Protein AF-0000000079730684 (afdb_homodimer)

Foldseek 3Di:
DDPLVVLQVCCVPPVVDDDDVSSVVVVVVVVVVVVVCDDPVVVLVVLLVVLCPDPLLVVVLVVQLVVVDKDWLVVCVVVDPDDSVVSVVSVVSCVVSVQKDWDDDPPIIIIHGDPVNNVVVCVVVVPDD/DDPLVVLQVCCVPPVVDDDDVSSVVVVVVVVVVVVVCDDPVVVLVVLQVVLCPDPLLVVVLVVQLVVVDKDWLVVCVVVDPDDSVVSVVSVVSCVVSVQKDWDDDPPIIIIHGDPVNNVVVCVVVVPDD

Nearest PDB structures (foldseek):
  3f72-assembly1_B  TM=7.426E-01  e=2.639E-06  Staphylococcus aureus
  7p6f-assembly1_BBB  TM=7.914E-01  e=8.254E-06  Streptomyces griseus
  7p6f-assembly2_CCC-2  TM=7.752E-01  e=6.826E-06  Streptomyces griseus
  1u2w-assembly2_C  TM=8.473E-01  e=2.582E-05  Staphylococcus aureus
  4jba-assembly1_B  TM=6.986E-01  e=2.989E-03  Escherichia coli K-12

Radius of gyration: 23.01 Å; Cα contacts (8 Å, |Δi|>4): 326; chains: 2; bounding box: 28×71×48 Å

Organism: NCBI:txid1457250

pLDDT: mean 93.75, std 7.36, range [53.78, 98.81]

Secondary structure (DSSP, 8-state):
--HHHHHHHHHHHHS---SHHHHHHHHHHHHHHHHHH-SHHHHHHHHHHHHHSSHHHHHHHHHHHHHTS-EEGGGTTTT-SS-HHHHHHHHHHHHHTTSEEEEEETTEEEEEE-HHHHHHHHHHHHT--/--HHHHHHHHHHHHS---SHHHHHHHHHHHHHHHHHH-SHHHHHHHHHHHHHSSHHHHHHHHHHHHHTS-EEGGGTTTT-SS-HHHHHHHHHHHHHTTSEEEEEETTEEEEEE-HHHHHHHHHHHHT--

Structure (mmCIF, N/CA/C/O backbone):
data_AF-0000000079730684-model_v1
#
loop_
_entity.id
_entity.type
_entity.pdbx_description
1 polymer 'ArsR family transcriptional regulator'
#
loop_
_atom_site.group_PDB
_atom_site.id
_atom_site.type_symbol
_atom_site.label_atom_id
_atom_site.label_alt_id
_atom_site.label_comp_id
_a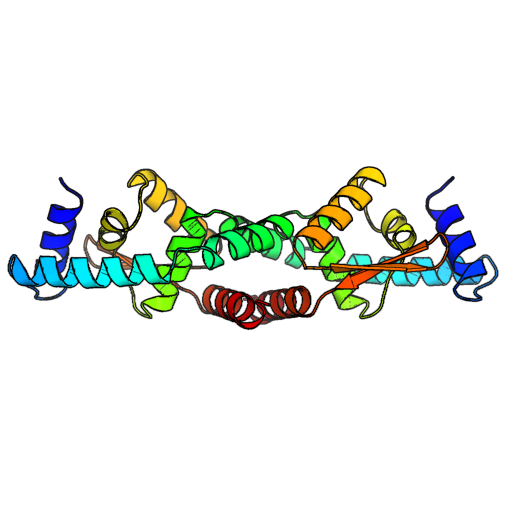tom_site.label_asym_id
_atom_site.label_entity_id
_atom_site.label_seq_id
_atom_site.pdbx_PDB_ins_code
_atom_site.Cartn_x
_atom_site.Cartn_y
_atom_site.Cartn_z
_atom_site.occupancy
_atom_site.B_iso_or_equiv
_atom_site.auth_seq_id
_atom_site.auth_comp_id
_atom_site.auth_asym_id
_atom_site.auth_atom_id
_atom_site.pdbx_PDB_model_num
ATOM 1 N N . MET A 1 1 ? 11.148 32.094 9.883 1 53.91 1 MET A N 1
ATOM 2 C CA . MET A 1 1 ? 9.977 32.125 10.758 1 53.91 1 MET A CA 1
ATOM 3 C C . MET A 1 1 ? 9.742 30.75 11.391 1 53.91 1 MET A C 1
ATOM 5 O O . MET A 1 1 ? 9.953 29.734 10.742 1 53.91 1 MET A O 1
ATOM 9 N N . SER A 1 2 ? 9.656 30.672 12.828 1 71.31 2 SER A N 1
ATOM 10 C CA . SER A 1 2 ? 9.516 29.391 13.508 1 71.31 2 SER A CA 1
ATOM 11 C C . SER A 1 2 ? 8.219 28.688 13.102 1 71.31 2 SER A C 1
ATOM 13 O O . SER A 1 2 ? 7.281 29.328 12.633 1 71.31 2 SER A O 1
ATOM 15 N N . SER A 1 3 ? 8.297 27.375 13.047 1 73.56 3 SER A N 1
ATOM 16 C CA . S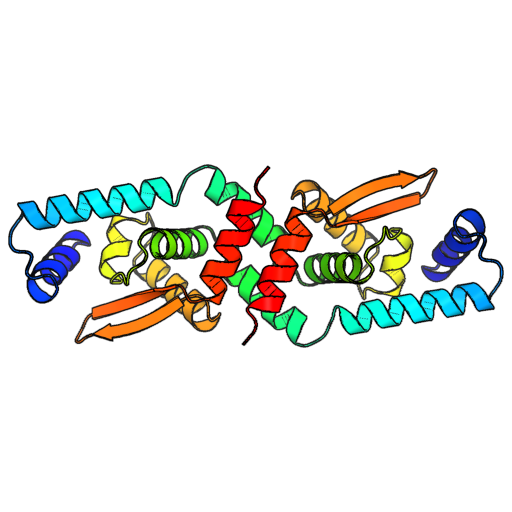ER A 1 3 ? 7.098 26.609 12.734 1 73.56 3 SER A CA 1
ATOM 17 C C . SER A 1 3 ? 5.918 27.062 13.586 1 73.56 3 SER A C 1
ATOM 19 O O . SER A 1 3 ? 4.785 27.109 13.109 1 73.56 3 SER A O 1
ATOM 21 N N . THR A 1 4 ? 6.133 27.562 14.797 1 81.19 4 THR A N 1
ATOM 22 C CA . THR A 1 4 ? 5.07 27.953 15.711 1 81.19 4 THR A CA 1
ATOM 23 C C . THR A 1 4 ? 4.531 29.344 15.344 1 81.19 4 THR A C 1
ATOM 25 O O . THR A 1 4 ? 3.344 29.609 15.516 1 81.19 4 THR A O 1
ATOM 28 N N . GLU A 1 5 ? 5.414 30.188 14.828 1 84.31 5 GLU A N 1
ATOM 29 C CA . GLU A 1 5 ? 4.973 31.516 14.43 1 84.31 5 GLU A CA 1
ATOM 30 C C . GLU A 1 5 ? 4.004 31.438 13.25 1 84.31 5 GLU A C 1
ATOM 32 O O . GLU A 1 5 ? 3.012 32.188 13.211 1 84.31 5 GLU A O 1
ATOM 37 N N . ARG A 1 6 ? 4.379 30.609 12.383 1 88.06 6 ARG A N 1
ATOM 38 C CA . ARG A 1 6 ? 3.494 30.438 11.234 1 88.06 6 ARG A CA 1
ATOM 39 C C . ARG A 1 6 ? 2.146 29.859 11.664 1 88.06 6 ARG A C 1
ATOM 41 O O . ARG A 1 6 ? 1.102 30.281 11.164 1 88.06 6 ARG A O 1
ATOM 48 N N . LEU A 1 7 ? 2.158 28.938 12.586 1 90.81 7 LEU A N 1
ATOM 49 C CA . LEU A 1 7 ? 0.927 28.359 13.117 1 90.81 7 LEU A CA 1
ATOM 50 C C . LEU A 1 7 ? 0.081 29.422 13.805 1 90.81 7 LEU A C 1
ATOM 52 O O . LEU A 1 7 ? -1.141 29.453 13.641 1 90.81 7 LEU A O 1
ATOM 56 N N . GLN A 1 8 ? 0.718 30.25 14.578 1 90 8 GLN A N 1
ATOM 57 C CA . GLN A 1 8 ? 0.021 31.328 15.273 1 90 8 GLN A CA 1
ATOM 58 C C . GLN A 1 8 ? -0.672 32.281 14.281 1 90 8 GLN A C 1
ATOM 60 O O . GLN A 1 8 ? -1.826 32.656 14.484 1 90 8 GLN A O 1
ATOM 65 N N . ARG A 1 9 ? 0.046 32.656 13.266 1 91.19 9 ARG A N 1
ATOM 66 C CA . ARG A 1 9 ? -0.528 33.531 12.242 1 91.19 9 ARG A CA 1
ATOM 67 C C . ARG A 1 9 ? -1.728 32.875 11.57 1 91.19 9 ARG A C 1
ATOM 69 O O . ARG A 1 9 ? -2.746 33.531 11.328 1 91.19 9 ARG A O 1
ATOM 76 N N . TYR A 1 10 ? -1.554 31.594 11.32 1 92.69 10 TYR A N 1
ATOM 77 C CA . TYR A 1 10 ? -2.627 30.828 10.695 1 92.69 10 TYR A CA 1
ATOM 78 C C . TYR A 1 10 ? -3.865 30.797 11.586 1 92.69 10 TYR A C 1
ATOM 80 O O . TYR A 1 10 ? -4.977 31.062 11.117 1 92.69 10 TYR A O 1
ATOM 88 N N . LEU A 1 11 ? -3.656 30.469 12.859 1 91.12 11 LEU A N 1
ATOM 89 C CA . LEU A 1 11 ? -4.777 30.391 13.789 1 91.12 11 LEU A CA 1
ATOM 90 C C . LEU A 1 11 ? -5.477 31.734 13.922 1 91.12 11 LEU A C 1
ATOM 92 O O . LEU A 1 11 ? -6.707 31.797 13.992 1 91.12 11 LEU A O 1
ATOM 96 N N . THR A 1 12 ? -4.715 32.781 13.898 1 89.25 12 THR A N 1
ATOM 97 C CA . THR A 1 12 ? -5.262 34.125 14.023 1 89.25 12 THR A 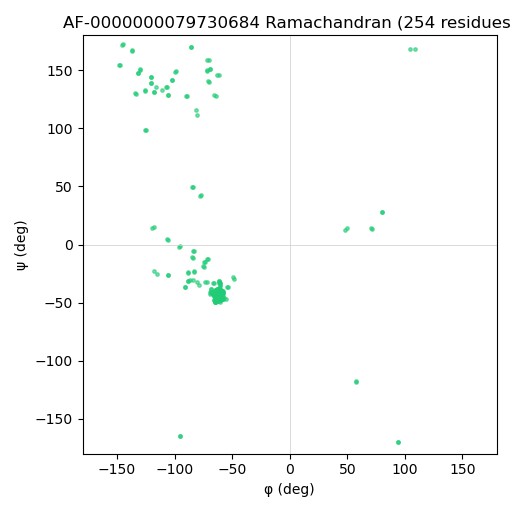CA 1
ATOM 98 C C . THR A 1 12 ? -6.066 34.5 12.789 1 89.25 12 THR A C 1
ATOM 100 O O . THR A 1 12 ? -7.164 35.031 12.898 1 89.25 12 THR A O 1
ATOM 103 N N . GLU A 1 13 ? -5.656 34.188 11.648 1 89.56 13 GLU A N 1
ATOM 104 C CA . GLU A 1 13 ? -6.242 34.656 10.398 1 89.56 13 GLU A CA 1
ATOM 105 C C . GLU A 1 13 ? -7.395 33.75 9.953 1 89.56 13 GLU A C 1
ATOM 107 O O . GLU A 1 13 ? -8.352 34.219 9.336 1 89.56 13 GLU A O 1
ATOM 112 N N . GLU A 1 14 ? -7.277 32.5 10.312 1 84.38 14 GLU A N 1
ATOM 113 C CA . GLU A 1 14 ? -8.211 31.562 9.703 1 84.38 14 GLU A CA 1
ATOM 114 C C . GLU A 1 14 ? -9.133 30.953 10.75 1 84.38 14 GLU A C 1
ATOM 116 O O . GLU A 1 14 ? -10.195 30.422 10.414 1 84.38 14 GLU A O 1
ATOM 121 N N . ARG A 1 15 ? -8.766 30.875 11.984 1 79.88 15 ARG A N 1
ATOM 122 C CA . ARG A 1 15 ? -9.555 30.156 12.977 1 79.88 15 ARG A CA 1
ATOM 123 C C . ARG A 1 15 ? -10.031 31.109 14.078 1 79.88 15 ARG A C 1
ATOM 125 O O . ARG A 1 15 ? -10.523 30.656 15.117 1 79.88 15 ARG A O 1
ATOM 132 N N . ASP A 1 16 ? -9.914 32.281 13.734 1 74.44 16 ASP A N 1
ATOM 133 C CA . ASP A 1 16 ? -10.352 33.312 14.68 1 74.44 16 ASP A CA 1
ATOM 134 C C . ASP A 1 16 ? -9.797 33.031 16.078 1 74.44 16 ASP A C 1
ATOM 136 O O . ASP A 1 16 ? -10.484 33.25 17.078 1 74.44 16 ASP A O 1
ATOM 140 N N . GLY A 1 17 ? -8.898 32.156 16.141 1 65.06 17 GLY A N 1
ATOM 141 C CA . GLY A 1 17 ? -8.242 31.906 17.422 1 65.06 17 GLY A CA 1
ATOM 142 C C . GLY A 1 17 ? -7.164 32.906 17.75 1 65.06 17 GLY A C 1
ATOM 143 O O . GLY A 1 17 ? -6.41 33.344 16.859 1 65.06 17 GLY A O 1
ATOM 144 N N . CYS A 1 18 ? -7.465 33.688 18.766 1 70.19 18 CYS A N 1
ATOM 145 C CA . CYS A 1 18 ? -6.492 34.719 19.125 1 70.19 18 CYS A CA 1
ATOM 146 C C . CYS A 1 18 ? -5.84 34.406 20.469 1 70.19 18 CYS A C 1
ATOM 148 O O . CYS A 1 18 ? -6.469 33.812 21.344 1 70.19 18 CYS A O 1
ATOM 150 N N . GLY A 1 19 ? -4.469 34.531 20.438 1 76.69 19 GLY A N 1
ATOM 151 C CA . GLY A 1 19 ? -3.748 34.562 21.703 1 76.69 19 GLY A CA 1
ATOM 152 C C . GLY A 1 19 ? -2.951 33.281 21.938 1 76.69 19 GLY A C 1
ATOM 153 O O . GLY A 1 19 ? -3.125 32.281 21.234 1 76.69 19 GLY A O 1
ATOM 154 N N . ASP A 1 20 ? -2.115 33.312 22.891 1 83.81 20 ASP A N 1
ATOM 155 C CA . ASP A 1 20 ? -1.168 32.25 23.234 1 83.81 20 ASP A CA 1
ATOM 156 C C . ASP A 1 20 ? -1.894 31 23.703 1 83.81 20 ASP A C 1
ATOM 158 O O . ASP A 1 20 ? -1.439 29.891 23.453 1 83.81 20 ASP A O 1
ATOM 162 N N . ASP A 1 21 ? -3 31.203 24.344 1 87.81 21 ASP A N 1
ATOM 163 C CA . ASP A 1 21 ? -3.742 30.062 24.875 1 87.81 21 ASP A CA 1
ATOM 164 C C . ASP A 1 21 ? -4.336 29.219 23.734 1 87.81 21 ASP A C 1
ATOM 166 O O . ASP A 1 21 ? -4.348 27.984 23.812 1 87.81 21 ASP A O 1
ATOM 170 N N . GLU A 1 22 ? -4.797 29.828 22.734 1 88.44 22 GLU A N 1
ATOM 171 C CA . GLU A 1 22 ? -5.379 29.125 21.594 1 88.44 22 GLU A CA 1
ATOM 172 C C . GLU A 1 22 ? -4.316 28.359 20.812 1 88.44 22 GLU A C 1
ATOM 174 O O . GLU A 1 22 ? -4.562 27.234 20.344 1 88.44 22 GLU A O 1
ATOM 179 N N . VAL A 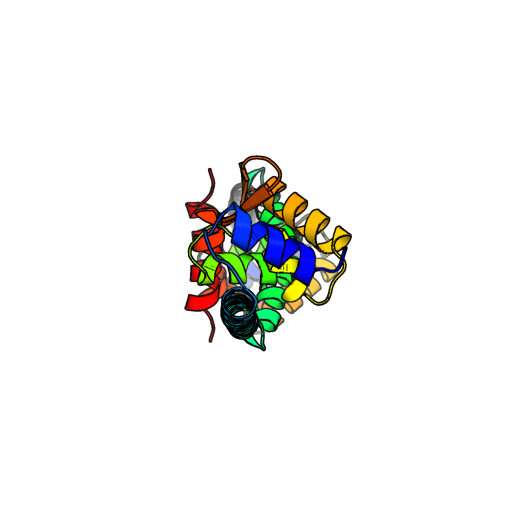1 23 ? -3.201 28.969 20.656 1 89.44 23 VAL A N 1
ATOM 180 C CA . VAL A 1 23 ? -2.088 28.312 19.969 1 89.44 23 VAL A CA 1
ATOM 181 C C . VAL A 1 23 ? -1.67 27.078 20.766 1 89.44 23 VAL A C 1
ATOM 183 O O . VAL A 1 23 ? -1.452 26.016 20.172 1 89.44 23 VAL A O 1
ATOM 186 N N . ALA A 1 24 ? -1.562 27.25 22.047 1 92.31 24 ALA A N 1
ATOM 187 C CA . ALA A 1 24 ? -1.188 26.125 22.906 1 92.31 24 ALA A CA 1
ATOM 188 C C . ALA A 1 24 ? -2.215 25 22.812 1 92.31 24 ALA A C 1
ATOM 190 O O . ALA A 1 24 ? -1.853 23.812 22.781 1 92.31 24 ALA A O 1
ATOM 191 N N . GLN A 1 25 ? -3.428 25.344 22.797 1 93.12 25 GLN A N 1
ATOM 192 C CA . GLN A 1 25 ? -4.492 24.344 22.703 1 93.12 25 GLN A CA 1
ATOM 193 C C . GLN A 1 25 ? -4.422 23.594 21.375 1 93.12 25 GLN A C 1
ATOM 195 O O . GLN A 1 25 ? -4.547 22.375 21.344 1 93.12 25 GLN A O 1
ATOM 200 N N . ARG A 1 26 ? -4.227 24.375 20.328 1 93.12 26 ARG A N 1
ATOM 201 C CA . ARG A 1 26 ? -4.133 23.734 19.031 1 93.12 26 ARG A CA 1
ATOM 202 C C . ARG A 1 26 ? -2.908 22.828 18.953 1 93.12 26 ARG A C 1
ATOM 204 O O . ARG A 1 26 ? -2.973 21.75 18.375 1 93.12 26 ARG A O 1
ATOM 211 N N . LEU A 1 27 ? -1.859 23.328 19.469 1 93 27 LEU A N 1
ATOM 212 C CA . LEU A 1 27 ? -0.652 22.516 19.5 1 93 27 LEU A CA 1
ATOM 213 C C . LEU A 1 27 ? -0.894 21.219 20.266 1 93 27 LEU A C 1
ATOM 215 O O . LEU A 1 27 ? -0.406 20.156 19.875 1 93 27 LEU A O 1
ATOM 219 N N . ASP A 1 28 ? -1.613 21.266 21.344 1 95.31 28 ASP A N 1
ATOM 220 C CA . ASP A 1 28 ? -1.965 20.078 22.109 1 95.31 28 ASP A CA 1
ATOM 221 C C . ASP A 1 28 ? -2.801 19.109 21.281 1 95.31 28 ASP A C 1
ATOM 223 O O . ASP A 1 28 ? -2.572 17.906 21.312 1 95.31 28 ASP A O 1
ATOM 227 N N . GLU A 1 29 ? -3.736 19.609 20.547 1 95.38 29 GLU A N 1
ATOM 228 C CA . GLU A 1 29 ? -4.574 18.797 19.672 1 95.38 29 GLU A CA 1
ATOM 229 C C . GLU A 1 29 ? -3.744 18.109 18.594 1 95.38 29 GLU A C 1
ATOM 231 O O . GLU A 1 29 ? -3.928 16.922 18.312 1 95.38 29 GLU A O 1
ATOM 236 N N . LEU A 1 30 ? -2.848 18.891 18.031 1 94.75 30 LEU A N 1
ATOM 237 C CA . LEU A 1 30 ? -1.983 18.359 16.984 1 94.75 30 LEU A CA 1
ATOM 238 C C . LEU A 1 30 ? -1.069 17.266 17.531 1 94.75 30 LEU A C 1
ATOM 240 O O . LEU A 1 30 ? -0.818 16.266 16.859 1 94.75 30 LEU A O 1
ATOM 244 N N . GLU A 1 31 ? -0.593 17.5 18.703 1 94.69 31 GLU A N 1
ATOM 245 C CA . GLU A 1 31 ? 0.244 16.5 19.344 1 94.69 31 GLU A CA 1
ATOM 246 C C . GLU A 1 31 ? -0.528 15.195 19.578 1 94.69 31 GLU A C 1
ATOM 248 O O . GLU A 1 31 ? 0.033 14.102 19.469 1 94.69 31 GLU A O 1
ATOM 253 N N . GLU A 1 32 ? -1.742 15.273 19.938 1 96.44 32 GLU A N 1
ATOM 254 C CA . GLU A 1 32 ? -2.582 14.094 20.109 1 96.44 32 GLU A CA 1
ATOM 255 C C . GLU A 1 32 ? -2.76 13.352 18.797 1 96.44 32 GLU A C 1
ATOM 257 O O . GLU A 1 32 ? -2.742 12.117 18.766 1 96.44 32 GLU A O 1
ATOM 262 N N . LEU A 1 33 ? -2.959 14.117 17.734 1 96.56 33 LEU A N 1
ATOM 263 C CA . LEU A 1 33 ? -3.055 13.516 16.406 1 96.56 33 LEU A CA 1
ATOM 264 C C . LEU A 1 33 ? -1.769 12.773 16.047 1 96.56 33 LEU A C 1
ATOM 266 O O . LEU A 1 33 ? -1.814 11.648 15.539 1 96.56 33 LEU A O 1
ATOM 270 N N . ASP A 1 34 ? -0.71 13.422 16.312 1 95 34 ASP A N 1
ATOM 271 C CA . ASP A 1 34 ? 0.591 12.82 16.047 1 95 34 ASP A CA 1
ATOM 272 C C . ASP A 1 34 ? 0.753 11.508 16.812 1 95 34 ASP A C 1
ATOM 274 O O . ASP A 1 34 ? 1.193 10.5 16.25 1 95 34 ASP A O 1
ATOM 278 N N . ALA A 1 35 ? 0.419 11.531 18.062 1 95.25 35 ALA A N 1
ATOM 279 C CA . ALA A 1 35 ? 0.517 10.344 18.906 1 95.25 35 ALA A CA 1
ATOM 280 C C . ALA A 1 35 ? -0.374 9.227 18.391 1 95.25 35 ALA A C 1
ATOM 282 O O . ALA A 1 35 ? 0.03 8.055 18.375 1 95.25 35 ALA A O 1
ATOM 283 N N . ALA A 1 36 ? -1.53 9.57 17.922 1 96.25 36 ALA A N 1
ATOM 284 C CA . ALA A 1 36 ? -2.484 8.578 17.438 1 96.25 36 ALA A CA 1
ATOM 285 C C . ALA A 1 36 ? -2.031 8.008 16.094 1 96.25 36 ALA A C 1
ATOM 287 O O . ALA A 1 36 ? -2.279 6.836 15.797 1 96.25 36 ALA A O 1
ATOM 288 N N . ALA A 1 37 ? -1.372 8.773 15.289 1 96.75 37 ALA A N 1
ATOM 289 C CA . ALA A 1 37 ? -0.982 8.398 13.93 1 96.75 37 ALA A CA 1
ATOM 290 C C . ALA A 1 37 ? 0.304 7.578 13.938 1 96.75 37 ALA A C 1
ATOM 292 O O . ALA A 1 37 ? 0.6 6.867 12.977 1 96.75 37 ALA A O 1
ATOM 293 N N . GLY A 1 38 ? 1.064 7.73 14.961 1 95.06 38 GLY A N 1
ATOM 294 C CA . GLY A 1 38 ? 2.355 7.066 15.031 1 95.06 38 GLY A CA 1
ATOM 295 C C . GLY A 1 38 ? 2.312 5.75 15.781 1 95.06 38 GLY A C 1
ATOM 296 O O . GLY A 1 38 ? 1.258 5.121 15.883 1 95.06 38 GLY A O 1
ATOM 297 N N . GLY A 1 39 ? 3.514 5.285 16.141 1 93.25 39 GLY A N 1
ATOM 298 C CA . GLY A 1 39 ? 3.611 4.09 16.953 1 93.25 39 GLY A CA 1
ATOM 299 C C . GLY A 1 39 ? 3.795 2.818 16.141 1 93.25 39 GLY A C 1
ATOM 300 O O . GLY A 1 39 ? 4.102 2.875 14.953 1 93.25 39 GLY A O 1
ATOM 301 N N . PRO A 1 40 ? 3.689 1.65 16.781 1 93.31 40 PRO A N 1
ATOM 302 C CA . PRO A 1 40 ? 3.969 0.35 16.156 1 93.31 40 PRO A CA 1
ATOM 303 C C . PRO A 1 40 ? 3.055 0.048 14.977 1 93.31 40 PRO A C 1
ATOM 305 O O . PRO A 1 40 ? 3.475 -0.608 14.023 1 93.31 40 PRO A O 1
ATOM 308 N N . ALA A 1 41 ? 1.899 0.497 15.039 1 94.81 41 ALA A N 1
ATOM 309 C CA . ALA A 1 41 ? 0.961 0.253 13.945 1 94.81 41 ALA A CA 1
ATOM 310 C C . ALA A 1 41 ? 1.435 0.921 12.656 1 94.81 41 ALA A C 1
ATOM 312 O O . ALA A 1 41 ? 1.301 0.354 11.57 1 94.81 41 ALA A O 1
ATOM 313 N N . LEU A 1 42 ? 1.969 2.104 12.805 1 96.62 42 LEU A N 1
ATOM 314 C CA . LEU A 1 42 ? 2.5 2.812 11.648 1 96.62 42 LEU A CA 1
ATOM 315 C C . LEU A 1 42 ? 3.629 2.02 11 1 96.62 42 LEU A C 1
ATOM 317 O O . LEU A 1 42 ? 3.633 1.821 9.781 1 96.62 42 LEU A O 1
ATOM 321 N N . GLU A 1 43 ? 4.512 1.552 11.781 1 96 43 GLU A N 1
ATOM 322 C CA . GLU A 1 43 ? 5.656 0.808 11.258 1 96 43 GLU A CA 1
ATOM 323 C C . GLU A 1 43 ? 5.211 -0.487 10.586 1 96 43 GLU A C 1
ATOM 325 O O . GLU A 1 43 ? 5.723 -0.846 9.523 1 96 43 GLU A O 1
ATOM 330 N N . ALA A 1 44 ? 4.359 -1.166 11.203 1 96.31 44 ALA A N 1
ATOM 331 C CA . ALA A 1 44 ? 3.838 -2.414 10.648 1 96.31 44 ALA A CA 1
ATOM 332 C C . ALA A 1 44 ? 3.137 -2.172 9.312 1 96.31 44 ALA A C 1
ATOM 334 O O . ALA A 1 44 ? 3.324 -2.93 8.359 1 96.31 44 ALA A O 1
ATOM 335 N N . ASP A 1 45 ? 2.365 -1.135 9.289 1 97.75 45 ASP A N 1
ATOM 336 C CA . ASP A 1 45 ? 1.64 -0.817 8.062 1 97.75 45 ASP A CA 1
ATOM 337 C C . ASP A 1 45 ? 2.602 -0.446 6.941 1 97.75 45 ASP A C 1
ATOM 339 O O . ASP A 1 45 ? 2.426 -0.877 5.797 1 97.75 45 ASP A O 1
ATOM 343 N N . VAL A 1 46 ? 3.592 0.337 7.27 1 98.19 46 VAL A N 1
ATOM 344 C CA . VAL A 1 46 ? 4.562 0.736 6.258 1 98.19 46 VAL A CA 1
ATOM 345 C C . VAL A 1 46 ? 5.289 -0.497 5.723 1 98.19 46 VAL A C 1
ATOM 347 O O . VAL A 1 46 ? 5.566 -0.591 4.523 1 98.19 46 VAL A O 1
ATOM 350 N N . SER A 1 47 ? 5.57 -1.421 6.582 1 97.75 47 SER A N 1
ATOM 351 C CA . SER A 1 47 ? 6.219 -2.66 6.16 1 97.75 47 SER A CA 1
ATOM 352 C C . SER A 1 47 ? 5.344 -3.432 5.176 1 97.75 47 SER A C 1
ATOM 354 O O . SER A 1 47 ? 5.836 -3.932 4.164 1 97.75 47 SER A O 1
ATOM 356 N N . VAL A 1 48 ? 4.109 -3.512 5.434 1 98.38 48 VAL A N 1
ATOM 357 C CA . VAL A 1 48 ? 3.15 -4.195 4.574 1 98.38 48 VAL A CA 1
ATOM 358 C C . VAL A 1 48 ? 3.041 -3.467 3.238 1 98.38 48 VAL A C 1
ATOM 360 O O . VAL A 1 48 ? 3.096 -4.09 2.176 1 98.38 48 VAL A O 1
ATOM 363 N N . LEU A 1 49 ? 2.885 -2.172 3.344 1 98.75 49 LEU A N 1
ATOM 364 C CA . LEU A 1 49 ? 2.803 -1.343 2.146 1 98.75 49 LEU A CA 1
ATOM 365 C C . LEU A 1 49 ? 4.066 -1.479 1.303 1 98.75 49 LEU A C 1
ATOM 367 O O . LEU A 1 49 ? 3.988 -1.587 0.077 1 98.75 49 LEU A O 1
ATOM 371 N N . SER A 1 50 ? 5.188 -1.507 1.939 1 98.75 50 SER A N 1
ATOM 372 C CA . SER A 1 50 ? 6.465 -1.658 1.253 1 98.75 50 SER A CA 1
ATOM 373 C C . SER A 1 50 ? 6.562 -3.012 0.558 1 98.75 50 SER A C 1
ATOM 375 O O . SER A 1 50 ? 7.09 -3.109 -0.552 1 98.75 50 SER A O 1
ATOM 377 N N . ALA A 1 51 ? 6.105 -3.98 1.193 1 98.75 51 ALA A N 1
ATOM 378 C CA . ALA A 1 51 ? 6.125 -5.316 0.603 1 98.75 51 ALA A CA 1
ATOM 379 C C . ALA A 1 51 ? 5.305 -5.359 -0.684 1 98.75 51 ALA A C 1
ATOM 381 O O . ALA A 1 51 ? 5.66 -6.059 -1.633 1 98.75 51 ALA A O 1
ATOM 382 N N . LEU A 1 52 ? 4.281 -4.613 -0.753 1 98.81 52 LEU A N 1
ATOM 383 C CA . LEU A 1 52 ? 3.387 -4.621 -1.905 1 98.81 52 LEU A CA 1
ATOM 384 C C . LEU A 1 52 ? 3.863 -3.641 -2.971 1 98.81 52 LEU A C 1
ATOM 386 O O . LEU A 1 52 ? 3.496 -3.762 -4.141 1 98.81 52 LEU A O 1
ATOM 390 N N . ALA A 1 53 ? 4.629 -2.627 -2.529 1 98.69 53 ALA A N 1
ATOM 391 C CA . ALA A 1 53 ? 5.043 -1.552 -3.426 1 98.69 53 ALA A CA 1
ATOM 392 C C . ALA A 1 53 ? 6.188 -2.004 -4.332 1 98.69 53 ALA A C 1
ATOM 394 O O . ALA A 1 53 ? 7.195 -1.309 -4.465 1 98.69 53 ALA A O 1
ATOM 395 N N . ASN A 1 54 ? 6.18 -3.115 -4.855 1 98.25 54 ASN A N 1
ATOM 396 C CA . ASN A 1 54 ? 7.035 -3.764 -5.844 1 98.25 54 ASN A CA 1
ATOM 397 C C . ASN A 1 54 ? 6.211 -4.473 -6.918 1 98.25 54 ASN A C 1
ATOM 399 O O . ASN A 1 54 ? 5.309 -5.25 -6.602 1 98.25 54 ASN A O 1
ATOM 403 N N . GLU A 1 55 ? 6.539 -4.211 -8.125 1 97.31 55 GLU A N 1
ATOM 404 C CA . GLU A 1 55 ? 5.691 -4.688 -9.219 1 97.31 55 GLU A CA 1
ATOM 405 C C . GLU A 1 55 ? 5.578 -6.211 -9.203 1 97.31 55 GLU A C 1
ATOM 407 O O . GLU A 1 55 ? 4.484 -6.758 -9.359 1 97.31 55 GLU A O 1
ATOM 412 N N . THR A 1 56 ? 6.645 -6.863 -9.039 1 97.31 56 THR A N 1
ATOM 413 C CA . THR A 1 56 ? 6.637 -8.32 -9.039 1 97.31 56 THR A CA 1
ATOM 414 C C . THR A 1 56 ? 5.836 -8.859 -7.855 1 97.31 56 THR A C 1
ATOM 416 O O . THR A 1 56 ? 4.988 -9.734 -8.023 1 97.31 56 THR A O 1
ATOM 419 N N . ARG A 1 57 ? 6.117 -8.367 -6.68 1 98.62 57 ARG A N 1
ATOM 420 C CA . ARG A 1 57 ? 5.402 -8.805 -5.484 1 98.62 57 ARG A CA 1
ATOM 421 C C . ARG A 1 57 ? 3.91 -8.508 -5.594 1 98.62 57 ARG A C 1
ATOM 423 O O . ARG A 1 57 ? 3.076 -9.352 -5.262 1 98.62 57 ARG A O 1
ATOM 430 N N . TYR A 1 58 ? 3.609 -7.363 -6.062 1 98.75 58 TYR A N 1
ATOM 431 C CA . TYR A 1 58 ? 2.199 -7.008 -6.191 1 98.75 58 TYR A CA 1
ATOM 432 C C . TYR A 1 58 ? 1.507 -7.887 -7.223 1 98.75 58 TYR A C 1
ATOM 434 O O . TYR A 1 58 ? 0.378 -8.336 -7.008 1 98.75 58 TYR A O 1
ATOM 442 N N . LYS A 1 59 ? 2.131 -8.109 -8.359 1 98.31 59 LYS A N 1
ATOM 443 C CA . LYS A 1 59 ? 1.553 -8.961 -9.383 1 98.31 59 LYS A CA 1
ATOM 444 C C . LYS A 1 59 ? 1.295 -10.367 -8.852 1 98.31 59 LYS A C 1
ATOM 446 O O . LYS A 1 59 ? 0.242 -10.953 -9.109 1 98.31 59 LYS A O 1
ATOM 451 N N . ILE A 1 60 ? 2.25 -10.891 -8.094 1 98.5 60 ILE A N 1
ATOM 452 C CA . ILE A 1 60 ? 2.1 -12.211 -7.488 1 98.5 60 ILE A CA 1
ATOM 453 C C . ILE A 1 60 ? 0.852 -12.234 -6.609 1 98.5 60 ILE A C 1
ATOM 455 O O . ILE A 1 60 ? 0.041 -13.164 -6.699 1 98.5 60 ILE A O 1
ATOM 459 N N . VAL A 1 61 ? 0.68 -11.234 -5.781 1 98.81 61 VAL A N 1
ATOM 460 C CA . VAL A 1 61 ? -0.456 -11.188 -4.863 1 98.81 61 VAL A CA 1
ATOM 461 C C . VAL A 1 61 ? -1.756 -11.086 -5.66 1 98.81 61 VAL A C 1
ATOM 463 O O . VAL A 1 61 ? -2.752 -11.734 -5.316 1 98.81 61 VAL A O 1
ATOM 466 N N . ARG A 1 62 ? -1.761 -10.312 -6.703 1 98.62 62 ARG A N 1
ATOM 467 C CA . ARG A 1 62 ? -2.947 -10.195 -7.543 1 98.62 62 ARG A CA 1
ATOM 468 C C . ARG A 1 62 ? -3.291 -11.531 -8.195 1 98.62 62 ARG A C 1
ATOM 470 O O . ARG A 1 62 ? -4.457 -11.922 -8.234 1 98.62 62 ARG A O 1
ATOM 477 N N . ILE A 1 63 ? -2.291 -12.172 -8.758 1 98.38 63 ILE A N 1
ATOM 478 C CA . ILE A 1 63 ? -2.498 -13.469 -9.398 1 98.38 63 ILE A CA 1
ATOM 479 C C . ILE A 1 63 ? -3.129 -14.438 -8.406 1 98.38 63 ILE A C 1
ATOM 481 O O . ILE A 1 63 ? -4.125 -15.094 -8.711 1 98.38 63 ILE A O 1
ATOM 485 N N . LEU A 1 64 ? -2.609 -14.5 -7.199 1 98.56 64 LEU A N 1
ATOM 486 C CA . LEU A 1 64 ? -3.129 -15.391 -6.168 1 98.56 64 LEU A CA 1
ATOM 487 C C . LEU A 1 64 ? -4.562 -15.023 -5.805 1 98.56 64 LEU A C 1
ATOM 489 O O . LEU A 1 64 ? -5.414 -15.898 -5.652 1 98.56 64 LEU A O 1
ATOM 493 N N . HIS A 1 65 ? -4.766 -13.75 -5.684 1 98.5 65 HIS A N 1
ATOM 494 C CA . HIS A 1 65 ? -6.098 -13.266 -5.332 1 98.5 65 HIS A CA 1
ATOM 495 C C . HIS A 1 65 ? -7.121 -13.641 -6.398 1 98.5 65 HIS A C 1
ATOM 497 O O . HIS A 1 65 ? -8.203 -14.133 -6.078 1 98.5 65 HIS A O 1
ATOM 503 N N . ILE A 1 66 ? -6.777 -13.406 -7.637 1 97.75 66 ILE A N 1
ATOM 504 C CA . ILE A 1 66 ? -7.68 -13.672 -8.75 1 97.75 66 ILE A CA 1
ATOM 505 C C . ILE A 1 66 ? -7.922 -15.18 -8.867 1 97.75 66 ILE A C 1
ATOM 507 O O . ILE A 1 66 ? -9.047 -15.617 -9.125 1 97.75 66 ILE A O 1
ATOM 511 N N . ALA A 1 67 ? -6.859 -15.961 -8.727 1 97.44 67 ALA A N 1
ATOM 512 C CA . ALA A 1 67 ? -6.988 -17.406 -8.797 1 97.44 67 ALA A CA 1
ATOM 513 C C . ALA A 1 67 ? -7.965 -17.938 -7.746 1 97.44 67 ALA A C 1
ATOM 515 O O . ALA A 1 67 ? -8.727 -18.859 -8.008 1 97.44 67 ALA A O 1
ATOM 516 N N . GLY A 1 68 ? -7.922 -17.359 -6.527 1 97.19 68 GLY A N 1
ATOM 517 C CA . GLY A 1 68 ? -8.812 -17.781 -5.457 1 97.19 68 GLY A CA 1
ATOM 518 C C . GLY A 1 68 ? -8.492 -19.156 -4.902 1 97.19 68 GLY A C 1
ATOM 519 O O . GLY A 1 68 ? -9.352 -19.812 -4.32 1 97.19 68 GLY A O 1
ATOM 520 N N . GLU A 1 69 ? -7.367 -19.641 -5.215 1 95.75 69 GLU A N 1
ATOM 521 C CA . GLU A 1 69 ? -6.871 -20.938 -4.746 1 95.75 69 GLU A CA 1
ATOM 522 C C . GLU A 1 69 ? -5.355 -20.906 -4.551 1 95.75 69 GLU A C 1
ATOM 524 O O . GLU A 1 69 ? -4.703 -19.922 -4.887 1 95.75 69 GLU A O 1
ATOM 529 N N . GLU A 1 70 ? -4.824 -21.984 -3.965 1 97.25 70 GLU A N 1
ATOM 530 C CA . GLU A 1 70 ? -3.379 -22.094 -3.805 1 97.25 70 GLU A CA 1
ATOM 531 C C . GLU A 1 70 ? -2.688 -22.312 -5.148 1 97.25 70 GLU A C 1
ATOM 533 O O . GLU A 1 70 ? -3.191 -23.031 -6.004 1 97.25 70 GLU A O 1
ATOM 538 N N . LEU A 1 71 ? -1.622 -21.688 -5.301 1 97.5 71 LEU A N 1
ATOM 539 C CA . LEU A 1 71 ? -0.772 -21.938 -6.461 1 97.5 71 LEU A CA 1
ATOM 540 C C . LEU A 1 71 ? 0.611 -22.406 -6.031 1 97.5 71 LEU A C 1
ATOM 542 O O . LEU A 1 71 ? 1.161 -21.922 -5.043 1 97.5 71 LEU A O 1
ATOM 546 N N . CYS A 1 72 ? 1.107 -23.375 -6.77 1 97.12 72 CYS A N 1
ATOM 547 C CA . CYS A 1 72 ? 2.48 -23.828 -6.559 1 97.12 72 CYS A CA 1
ATOM 548 C C . CYS A 1 72 ? 3.475 -22.781 -7.066 1 97.12 72 CYS A C 1
ATOM 550 O O . CYS A 1 72 ? 3.227 -22.125 -8.07 1 97.12 72 CYS A O 1
ATOM 552 N N . VAL A 1 73 ? 4.652 -22.766 -6.406 1 96.12 73 VAL A N 1
ATOM 553 C CA . VAL A 1 73 ? 5.711 -21.859 -6.84 1 96.12 73 VAL A CA 1
ATOM 554 C C . VAL A 1 73 ? 6.008 -22.078 -8.32 1 96.12 73 VAL A C 1
ATOM 556 O O . VAL A 1 73 ? 6.285 -21.125 -9.055 1 96.12 73 VAL A O 1
ATOM 559 N N . CYS A 1 74 ? 5.957 -23.281 -8.828 1 94.31 74 CYS A N 1
ATOM 560 C CA . CYS A 1 74 ? 6.336 -23.625 -10.195 1 94.31 74 CYS A CA 1
ATOM 561 C C . CYS A 1 74 ? 5.309 -23.094 -11.188 1 94.31 74 CYS A C 1
ATOM 563 O O . CYS A 1 74 ? 5.551 -23.094 -12.398 1 94.31 74 CYS A O 1
ATOM 565 N N . GLU A 1 75 ? 4.195 -22.672 -10.664 1 95.44 75 GLU A N 1
ATOM 566 C CA . GLU A 1 75 ? 3.18 -22.109 -11.547 1 95.44 75 GLU A CA 1
ATOM 567 C C . GLU A 1 75 ? 3.441 -20.625 -11.812 1 95.44 75 GLU A C 1
ATOM 569 O O . GLU A 1 75 ? 2.846 -20.031 -12.711 1 95.44 75 GLU A O 1
ATOM 574 N N . PHE A 1 76 ? 4.367 -20 -11.078 1 95.38 76 PHE A N 1
ATOM 575 C CA . PHE A 1 76 ? 4.68 -18.594 -11.25 1 95.38 76 PHE A CA 1
ATOM 576 C C . PHE A 1 76 ? 5.758 -18.406 -12.312 1 95.38 76 PHE A C 1
ATOM 578 O O . PHE A 1 76 ? 5.762 -17.391 -13.031 1 95.38 76 PHE A O 1
ATOM 585 N N . SER A 1 77 ? 6.625 -19.312 -12.445 1 90.94 77 SER A N 1
ATOM 586 C CA . SER A 1 77 ? 7.785 -19.172 -13.32 1 90.94 77 SER A CA 1
ATOM 587 C C . SER A 1 77 ? 7.363 -18.891 -14.758 1 90.94 77 SER A C 1
ATOM 589 O O . SER A 1 77 ? 7.906 -18 -15.398 1 90.94 77 SER A O 1
ATOM 591 N N . PRO A 1 78 ? 6.301 -19.625 -15.211 1 87.88 78 PRO A N 1
ATOM 592 C CA . PRO A 1 78 ? 5.883 -19.344 -16.578 1 87.88 78 PRO A CA 1
ATOM 593 C C . PRO A 1 78 ? 5.148 -18 -16.703 1 87.88 78 PRO A C 1
ATOM 595 O O . PRO A 1 78 ? 4.961 -17.5 -17.812 1 87.88 78 PRO A O 1
ATOM 598 N N . LEU A 1 79 ? 4.727 -17.453 -15.602 1 88.12 79 LEU A N 1
ATOM 599 C CA . LEU A 1 79 ? 3.883 -16.25 -15.602 1 88.12 79 LEU A CA 1
ATOM 600 C C . LEU A 1 79 ? 4.73 -14.992 -15.547 1 88.12 79 LEU A C 1
ATOM 602 O O . LEU A 1 79 ? 4.363 -13.969 -16.141 1 88.12 79 LEU A O 1
ATOM 606 N N . LEU A 1 80 ? 5.797 -15.094 -14.812 1 90.31 80 LEU A N 1
ATOM 607 C CA . LEU A 1 80 ? 6.527 -13.875 -14.469 1 90.31 80 LEU A CA 1
ATOM 608 C C . LEU A 1 80 ? 7.84 -13.797 -15.25 1 90.31 80 LEU A C 1
ATOM 610 O O . LEU A 1 80 ? 8.508 -14.812 -15.453 1 90.31 80 LEU A O 1
ATOM 614 N N . ASP A 1 81 ? 8.086 -12.617 -15.766 1 88.88 81 ASP A N 1
ATOM 615 C CA . ASP A 1 81 ? 9.312 -12.383 -16.516 1 88.88 81 ASP A CA 1
ATOM 616 C C . ASP A 1 81 ? 10.477 -12.039 -15.586 1 88.88 81 ASP A C 1
ATOM 618 O O . ASP A 1 81 ? 11.117 -11 -15.75 1 88.88 81 ASP A O 1
ATOM 622 N N . VAL A 1 82 ? 10.688 -12.797 -14.578 1 92.94 82 VAL A N 1
ATOM 623 C CA . VAL A 1 82 ? 11.789 -12.641 -13.625 1 92.94 82 VAL A CA 1
ATOM 624 C C . VAL A 1 82 ? 12.391 -14.008 -13.305 1 92.94 82 VAL A C 1
ATOM 626 O O . VAL A 1 82 ? 11.828 -15.039 -13.68 1 92.94 82 VAL A O 1
ATOM 629 N N . SER A 1 83 ? 13.492 -14.023 -12.695 1 93.88 83 SER A N 1
ATOM 630 C CA . SER A 1 83 ? 14.188 -15.266 -12.359 1 93.88 83 SER A CA 1
ATOM 631 C C . SER A 1 83 ? 13.469 -16 -11.242 1 93.88 83 SER A C 1
ATOM 633 O O . SER A 1 83 ? 12.719 -15.406 -10.461 1 93.88 83 SER A O 1
ATOM 635 N N . ASP A 1 84 ? 13.727 -17.281 -11.148 1 93.62 84 ASP A N 1
ATOM 636 C CA . ASP A 1 84 ? 13.203 -18.094 -10.055 1 93.62 84 ASP A CA 1
ATOM 637 C C . ASP A 1 84 ? 13.68 -17.562 -8.703 1 93.62 84 ASP A C 1
ATOM 639 O O . ASP A 1 84 ? 12.945 -17.625 -7.715 1 93.62 84 ASP A O 1
ATOM 643 N N . SER A 1 85 ? 14.859 -17.156 -8.68 1 95.75 85 SER A N 1
ATOM 644 C CA . SER A 1 85 ? 15.375 -16.578 -7.449 1 95.75 85 SER A CA 1
ATOM 645 C C . SER A 1 85 ? 14.578 -15.336 -7.051 1 95.75 85 SER A C 1
ATOM 647 O O . SER A 1 85 ? 14.305 -15.117 -5.867 1 95.75 85 SER A O 1
ATOM 649 N N . ALA A 1 86 ? 14.242 -14.453 -8.016 1 96.69 86 ALA A N 1
ATOM 650 C CA . ALA A 1 86 ? 13.445 -13.258 -7.762 1 96.69 86 ALA A CA 1
ATOM 651 C C . ALA A 1 86 ? 12.047 -13.633 -7.266 1 96.69 86 ALA A C 1
ATOM 653 O O . ALA A 1 86 ? 11.508 -12.992 -6.363 1 96.69 86 ALA A O 1
ATOM 654 N N . ILE A 1 87 ? 11.5 -14.609 -7.891 1 97.38 87 ILE A N 1
ATOM 655 C CA . ILE A 1 87 ? 10.195 -15.094 -7.461 1 97.38 87 ILE A CA 1
ATOM 656 C C . ILE A 1 87 ? 10.281 -15.602 -6.023 1 97.38 87 ILE A C 1
ATOM 658 O O . ILE A 1 87 ? 9.422 -15.281 -5.195 1 97.38 87 ILE A O 1
ATOM 662 N N . SER A 1 88 ? 11.273 -16.375 -5.738 1 96.94 88 SER A N 1
ATOM 663 C CA . SER A 1 88 ? 11.469 -16.906 -4.395 1 96.94 88 SER A CA 1
ATOM 664 C C . SER A 1 88 ? 11.617 -15.797 -3.369 1 96.94 88 SER A C 1
ATOM 666 O O . SER A 1 88 ? 11 -15.836 -2.303 1 96.94 88 SER A O 1
ATOM 668 N N . HIS A 1 89 ? 12.43 -14.852 -3.693 1 98.25 89 HIS A N 1
ATOM 669 C CA . HIS A 1 89 ? 12.625 -13.719 -2.803 1 98.25 89 HIS A CA 1
ATOM 670 C C . HIS A 1 89 ? 11.32 -12.953 -2.584 1 98.25 89 HIS A C 1
ATOM 672 O O . HIS A 1 89 ? 10.992 -12.586 -1.453 1 98.25 89 HIS A O 1
ATOM 678 N N . ALA A 1 90 ? 10.578 -12.742 -3.654 1 98.56 90 ALA A N 1
ATOM 679 C CA . ALA A 1 90 ? 9.305 -12.047 -3.555 1 98.56 90 ALA A CA 1
ATOM 680 C C . ALA A 1 90 ? 8.336 -12.797 -2.641 1 98.56 90 ALA A C 1
ATOM 682 O O . ALA A 1 90 ? 7.719 -12.195 -1.756 1 98.56 90 ALA A O 1
ATOM 683 N N . LEU A 1 91 ? 8.25 -14.047 -2.869 1 98.5 91 LEU A N 1
ATOM 684 C CA . LEU A 1 91 ? 7.344 -14.867 -2.076 1 98.5 91 LEU A CA 1
ATOM 685 C C . LEU A 1 91 ? 7.758 -14.875 -0.609 1 98.5 91 LEU A C 1
ATOM 687 O O . LEU A 1 91 ? 6.902 -14.867 0.281 1 98.5 91 LEU A O 1
ATOM 691 N N . SER A 1 92 ? 9.055 -14.914 -0.356 1 98.62 92 SER A N 1
ATOM 692 C CA . SER A 1 92 ? 9.555 -14.844 1.015 1 98.62 92 SER A CA 1
ATOM 693 C C . SER A 1 92 ? 9.172 -13.523 1.674 1 98.62 92 SER A C 1
ATOM 695 O O . SER A 1 92 ? 8.672 -13.508 2.801 1 98.62 92 SER A O 1
ATOM 697 N N . GLN A 1 93 ? 9.391 -12.438 1.029 1 98.69 93 GLN A N 1
ATOM 698 C CA . GLN A 1 93 ? 9.062 -11.125 1.565 1 98.69 93 GLN A CA 1
ATOM 699 C C . GLN A 1 93 ? 7.566 -10.992 1.831 1 98.69 93 GLN A C 1
ATOM 701 O O . GLN A 1 93 ? 7.16 -10.422 2.848 1 98.69 93 GLN A O 1
ATOM 706 N N . LEU A 1 94 ? 6.777 -11.469 0.877 1 98.81 94 LEU A N 1
ATOM 707 C CA . LEU A 1 94 ? 5.324 -11.406 1.02 1 98.81 94 LEU A CA 1
ATOM 708 C C . LEU A 1 94 ? 4.859 -12.25 2.199 1 98.81 94 LEU A C 1
ATOM 710 O O . LEU A 1 94 ? 3.936 -11.867 2.92 1 98.81 94 LEU A O 1
ATOM 714 N N . THR A 1 95 ? 5.504 -13.398 2.357 1 98.69 95 THR A N 1
ATOM 715 C CA . THR A 1 95 ? 5.188 -14.266 3.488 1 98.69 95 THR A CA 1
ATOM 716 C C . THR A 1 95 ? 5.551 -13.586 4.805 1 98.69 95 THR A C 1
ATOM 718 O O . THR A 1 95 ? 4.75 -13.562 5.742 1 98.69 95 THR A O 1
ATOM 721 N N . ASP A 1 96 ? 6.742 -13 4.879 1 98.12 96 ASP A N 1
ATOM 722 C CA . ASP A 1 96 ? 7.215 -12.32 6.082 1 98.12 96 ASP A CA 1
ATOM 723 C C . ASP A 1 96 ? 6.309 -11.148 6.445 1 98.12 96 ASP A C 1
ATOM 725 O O . ASP A 1 96 ? 6.125 -10.844 7.625 1 98.12 96 ASP A O 1
ATOM 729 N N . ALA A 1 97 ? 5.727 -10.516 5.473 1 98.06 97 ALA A N 1
ATOM 730 C CA . ALA A 1 97 ? 4.867 -9.359 5.68 1 98.06 97 ALA A CA 1
ATOM 731 C C . ALA A 1 97 ? 3.445 -9.781 6.035 1 98.06 97 ALA A C 1
ATOM 733 O O . ALA A 1 97 ? 2.58 -8.938 6.277 1 98.06 97 ALA A O 1
ATOM 734 N N . GLY A 1 98 ? 3.213 -11.055 5.984 1 98.06 98 GLY A N 1
ATOM 735 C CA . GLY A 1 98 ? 1.903 -11.57 6.352 1 98.06 98 GLY A CA 1
ATOM 736 C C . GLY A 1 98 ? 0.875 -11.43 5.246 1 98.06 98 GLY A C 1
ATOM 737 O O . GLY A 1 98 ? -0.325 -11.352 5.512 1 98.06 98 GLY A O 1
ATOM 738 N N . LEU A 1 99 ? 1.244 -11.43 4.004 1 98.69 99 LEU A N 1
ATOM 739 C CA . LEU A 1 99 ? 0.358 -11.164 2.877 1 98.69 99 LEU A CA 1
ATOM 740 C C . LEU A 1 99 ? 0.037 -12.453 2.121 1 98.69 99 LEU A C 1
ATOM 742 O O . LEU A 1 99 ? -0.971 -12.523 1.415 1 98.69 99 LEU A O 1
ATOM 746 N N . VAL A 1 100 ? 0.935 -13.422 2.197 1 98.75 100 VAL A N 1
ATOM 747 C CA . VAL A 1 100 ? 0.669 -14.742 1.635 1 98.75 100 VAL A CA 1
ATOM 748 C C . VAL A 1 100 ? 1.029 -15.82 2.654 1 98.75 100 VAL A C 1
ATOM 750 O O . VAL A 1 100 ? 1.877 -15.602 3.523 1 98.75 100 VAL A O 1
ATOM 753 N N . THR A 1 101 ? 0.333 -16.875 2.627 1 98.62 101 THR A N 1
ATOM 754 C CA . THR A 1 101 ? 0.692 -18.062 3.395 1 98.62 101 THR A CA 1
ATOM 755 C C . THR A 1 101 ? 1.403 -19.078 2.514 1 98.62 101 THR A C 1
ATOM 757 O O . THR A 1 101 ? 1.167 -19.141 1.305 1 98.62 101 THR A O 1
ATOM 760 N N . ARG A 1 102 ? 2.234 -19.781 3.115 1 98 102 ARG A N 1
ATOM 761 C CA . ARG A 1 102 ? 2.982 -20.844 2.447 1 98 102 ARG A CA 1
ATOM 762 C C . ARG A 1 102 ? 2.674 -22.203 3.064 1 98 102 ARG A C 1
ATOM 764 O O . ARG A 1 102 ? 2.578 -22.328 4.285 1 98 102 ARG A O 1
ATOM 771 N N . ARG A 1 103 ? 2.385 -23.125 2.283 1 97 103 ARG A N 1
ATOM 772 C CA . ARG A 1 103 ? 2.188 -24.5 2.711 1 97 103 ARG A CA 1
ATOM 773 C C . ARG A 1 103 ? 3.082 -25.453 1.924 1 97 103 ARG A C 1
ATOM 775 O O . ARG A 1 103 ? 3.16 -25.359 0.696 1 97 103 ARG A O 1
ATOM 782 N N . LYS A 1 104 ? 3.744 -26.328 2.67 1 96 104 LYS A N 1
ATOM 783 C CA . LYS A 1 104 ? 4.543 -27.359 2.027 1 96 104 LYS A CA 1
ATOM 784 C C . LYS A 1 104 ? 3.713 -28.625 1.778 1 96 104 LYS A C 1
ATOM 786 O O . LYS A 1 104 ? 3.012 -29.094 2.674 1 96 104 LYS A O 1
ATOM 791 N N . ASP A 1 105 ? 3.723 -29.062 0.625 1 94 105 ASP A N 1
ATOM 792 C CA . ASP A 1 105 ? 3.096 -30.312 0.222 1 94 105 ASP A CA 1
ATOM 793 C C . ASP A 1 105 ? 4.098 -31.234 -0.469 1 94 105 ASP A C 1
ATOM 795 O O . ASP A 1 105 ? 4.277 -31.156 -1.687 1 94 105 ASP A O 1
ATOM 799 N N . GLY A 1 106 ? 4.602 -32.188 0.382 1 94.31 106 GLY A N 1
ATOM 800 C CA . GLY A 1 106 ? 5.715 -32.969 -0.155 1 94.31 106 GLY A CA 1
ATOM 801 C C . GLY A 1 106 ? 6.883 -32.094 -0.585 1 94.31 106 GLY A C 1
ATOM 802 O O . GLY A 1 106 ? 7.445 -31.344 0.226 1 94.31 106 GLY A O 1
ATOM 803 N N . LYS A 1 107 ? 7.254 -32.094 -1.897 1 94.31 107 LYS A N 1
ATOM 804 C CA . LYS A 1 107 ? 8.367 -31.312 -2.428 1 94.31 107 LYS A CA 1
ATOM 805 C C . LYS A 1 107 ? 7.875 -29.984 -3.01 1 94.31 107 LYS A C 1
ATOM 807 O O . LYS A 1 107 ? 8.656 -29.219 -3.578 1 94.31 107 LYS A O 1
ATOM 812 N N . TRP A 1 108 ? 6.652 -29.812 -2.969 1 96.06 108 TRP A N 1
ATOM 813 C CA . TRP A 1 108 ? 6.062 -28.625 -3.574 1 96.06 108 TRP A CA 1
ATOM 814 C C . TRP A 1 108 ? 5.703 -27.594 -2.512 1 96.06 108 TRP A C 1
ATOM 816 O O . TRP A 1 108 ? 5.266 -27.953 -1.414 1 96.06 108 TRP A O 1
ATOM 826 N N . ARG A 1 109 ? 5.922 -26.312 -2.838 1 96.81 109 ARG A N 1
ATOM 827 C CA . ARG A 1 109 ? 5.488 -25.188 -2.018 1 96.81 109 ARG A CA 1
ATOM 828 C C . ARG A 1 109 ? 4.289 -24.484 -2.643 1 96.81 109 ARG A C 1
ATOM 830 O O . ARG A 1 109 ? 4.324 -24.094 -3.812 1 96.81 109 ARG A O 1
ATOM 837 N N . LYS A 1 110 ? 3.256 -24.297 -1.879 1 98 110 LYS A N 1
ATOM 838 C CA . LYS A 1 110 ? 2.014 -23.688 -2.344 1 98 110 LYS A CA 1
ATOM 839 C C . LYS A 1 110 ? 1.689 -22.422 -1.549 1 98 110 LYS A C 1
ATOM 841 O O . LYS A 1 110 ? 1.949 -22.344 -0.346 1 98 110 LYS A O 1
ATOM 846 N N . TYR A 1 111 ? 1.13 -21.5 -2.293 1 98.56 111 TYR A N 1
ATOM 847 C CA . TYR A 1 111 ? 0.895 -20.188 -1.694 1 98.56 111 TYR A CA 1
ATOM 848 C C . TYR A 1 111 ? -0.544 -19.734 -1.916 1 98.56 111 TYR A C 1
ATOM 850 O O . TYR A 1 111 ? -1.166 -20.094 -2.92 1 98.56 111 TYR A O 1
ATOM 858 N N . GLN A 1 112 ? -1.015 -18.953 -0.986 1 98.62 112 GLN A N 1
ATOM 859 C CA . GLN A 1 112 ? -2.314 -18.297 -1.093 1 98.62 112 GLN A CA 1
ATOM 860 C C . GLN A 1 112 ? -2.309 -16.953 -0.39 1 98.62 112 GLN A C 1
ATOM 862 O O . GLN A 1 112 ? -1.545 -16.734 0.555 1 98.62 112 GLN A O 1
ATOM 867 N N . THR A 1 113 ? -3.154 -16.078 -0.816 1 98.69 113 THR A N 1
ATOM 868 C CA . THR A 1 113 ? -3.258 -14.773 -0.171 1 98.69 113 THR A CA 1
ATOM 869 C C . THR A 1 113 ? -3.85 -14.906 1.229 1 98.69 113 THR A C 1
ATOM 871 O O . THR A 1 113 ? -4.578 -15.859 1.512 1 98.69 113 THR A O 1
ATOM 874 N N . THR A 1 114 ? -3.457 -13.992 2.09 1 98.38 114 THR A N 1
ATOM 875 C CA . THR A 1 114 ? -4.098 -13.867 3.395 1 98.38 114 THR A CA 1
ATOM 876 C C . THR A 1 114 ? -5.336 -12.977 3.307 1 98.38 114 THR A C 1
ATOM 878 O O . THR A 1 114 ? -5.547 -12.297 2.301 1 98.38 114 THR A O 1
ATOM 881 N N . VAL A 1 115 ? -6.105 -12.992 4.438 1 97.19 115 VAL A N 1
ATOM 882 C CA . VAL A 1 115 ? -7.266 -12.109 4.539 1 97.19 115 VAL A CA 1
ATOM 883 C C . VAL A 1 115 ? -6.824 -10.656 4.426 1 97.19 115 VAL A C 1
ATOM 885 O O . VAL A 1 115 ? -7.508 -9.836 3.807 1 97.19 115 VAL A O 1
ATOM 888 N N . ARG A 1 116 ? -5.695 -10.32 4.938 1 97.94 116 ARG A N 1
ATOM 889 C CA . ARG A 1 116 ? -5.152 -8.969 4.895 1 97.94 116 ARG A CA 1
ATOM 890 C C . ARG A 1 116 ? -4.84 -8.547 3.465 1 97.94 116 ARG A C 1
ATOM 892 O O . ARG A 1 116 ? -5.215 -7.453 3.039 1 97.94 116 ARG A O 1
ATOM 899 N N . ALA A 1 117 ? -4.148 -9.391 2.777 1 98.62 117 ALA A N 1
ATOM 900 C CA . ALA A 1 117 ? -3.83 -9.102 1.383 1 98.62 117 ALA A CA 1
ATOM 901 C C . ALA A 1 117 ? -5.098 -8.891 0.561 1 98.62 117 ALA A C 1
ATOM 903 O O . ALA A 1 117 ? -5.195 -7.938 -0.215 1 98.62 117 ALA A O 1
ATOM 904 N N . ASP A 1 118 ? -6.047 -9.781 0.8 1 98.25 118 ASP A N 1
ATOM 905 C CA . ASP A 1 118 ? -7.293 -9.688 0.047 1 98.25 118 ASP A CA 1
ATOM 906 C C . ASP A 1 118 ? -8.023 -8.383 0.346 1 98.25 118 ASP A C 1
ATOM 908 O O . ASP A 1 118 ? -8.562 -7.746 -0.562 1 98.25 118 ASP A O 1
ATOM 912 N N . ALA A 1 119 ? -8.062 -8.008 1.586 1 97.88 119 ALA A N 1
ATOM 913 C CA . ALA A 1 119 ? -8.719 -6.766 1.978 1 97.88 119 ALA A CA 1
ATOM 914 C C . ALA A 1 119 ? -8.07 -5.562 1.302 1 97.88 119 ALA A C 1
ATOM 916 O O . ALA A 1 119 ? -8.758 -4.652 0.841 1 97.88 119 ALA A O 1
ATOM 917 N N . LEU A 1 120 ? -6.801 -5.543 1.249 1 98.31 120 LEU A N 1
ATOM 918 C CA . LEU A 1 120 ? -6.078 -4.438 0.635 1 98.31 120 LEU A CA 1
ATOM 919 C C . LEU A 1 120 ? -6.336 -4.383 -0.866 1 98.31 120 LEU A C 1
ATOM 921 O O . LEU A 1 120 ? -6.527 -3.303 -1.428 1 98.31 120 LEU A O 1
ATOM 925 N N . LEU A 1 121 ? -6.328 -5.547 -1.522 1 98.38 121 LEU A N 1
ATOM 926 C CA . LEU A 1 121 ? -6.602 -5.598 -2.953 1 98.38 121 LEU A CA 1
ATOM 927 C C . LEU A 1 121 ? -8.016 -5.117 -3.252 1 98.38 121 LEU A C 1
ATOM 929 O O . LEU A 1 121 ? -8.242 -4.406 -4.234 1 98.38 121 LEU A O 1
ATOM 933 N N . VAL A 1 122 ? -8.938 -5.527 -2.42 1 97.44 122 VAL A N 1
ATOM 934 C CA . VAL A 1 122 ? -10.32 -5.102 -2.607 1 97.44 122 VAL A CA 1
ATOM 935 C C . VAL A 1 122 ? -10.422 -3.586 -2.471 1 97.44 122 VAL A C 1
ATOM 937 O O . VAL A 1 122 ? -11.109 -2.928 -3.256 1 97.44 122 VAL A O 1
ATOM 940 N N . ALA A 1 123 ? -9.773 -3.025 -1.496 1 97.62 123 ALA A N 1
ATOM 941 C CA . ALA A 1 123 ? -9.773 -1.578 -1.302 1 97.62 123 ALA A CA 1
ATOM 942 C C . ALA A 1 123 ? -9.148 -0.863 -2.494 1 97.62 123 ALA A C 1
ATOM 944 O O . ALA A 1 123 ? -9.656 0.158 -2.955 1 97.62 123 ALA A O 1
ATOM 945 N N . LEU A 1 124 ? -8.07 -1.377 -2.975 1 98 124 LEU A N 1
ATOM 946 C CA . LEU A 1 124 ? -7.395 -0.779 -4.121 1 98 124 LEU A CA 1
ATOM 947 C C . LEU A 1 124 ? -8.289 -0.814 -5.355 1 98 124 LEU A C 1
ATOM 949 O O . LEU A 1 124 ? -8.414 0.186 -6.066 1 98 124 LEU A O 1
ATOM 953 N N . ASN A 1 125 ? -8.867 -1.969 -5.59 1 96.06 125 ASN A N 1
ATOM 954 C CA . ASN A 1 125 ? -9.734 -2.137 -6.75 1 96.06 125 ASN A CA 1
ATOM 955 C C . ASN A 1 125 ? -10.977 -1.258 -6.648 1 96.06 125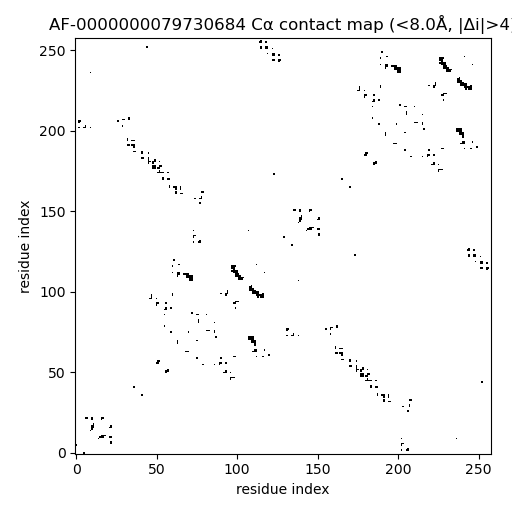 ASN A C 1
ATOM 957 O O . ASN A 1 125 ? -11.398 -0.651 -7.637 1 96.06 125 ASN A O 1
ATOM 961 N N . GLY A 1 126 ? -11.531 -1.221 -5.496 1 95.25 126 GLY A N 1
ATOM 962 C CA . GLY A 1 126 ? -12.797 -0.541 -5.289 1 95.25 126 GLY A CA 1
ATOM 963 C C . GLY A 1 126 ? -12.672 0.971 -5.289 1 95.25 126 GLY A C 1
ATOM 964 O O . GLY A 1 126 ? -13.672 1.683 -5.441 1 95.25 126 GLY A O 1
ATOM 965 N N . SER A 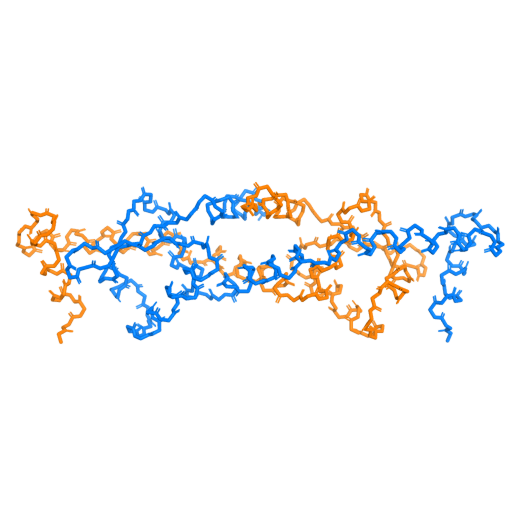1 127 ? -11.523 1.471 -5.094 1 92.56 127 SER A N 1
ATOM 966 C CA . SER A 1 127 ? -11.352 2.912 -4.953 1 92.56 127 SER A CA 1
ATOM 967 C C . SER A 1 127 ? -10.711 3.516 -6.199 1 92.56 127 SER A C 1
ATOM 969 O O . SER A 1 127 ? -10.352 4.695 -6.211 1 92.56 127 SER A O 1
ATOM 971 N N . ARG A 1 128 ? -10.516 2.676 -7.191 1 88.06 128 ARG A N 1
ATOM 972 C CA . ARG A 1 128 ? -9.945 3.182 -8.438 1 88.06 128 ARG A CA 1
ATOM 973 C C . ARG A 1 128 ? -10.898 4.16 -9.117 1 88.06 128 ARG A C 1
ATOM 975 O O . ARG A 1 128 ? -12.117 3.953 -9.109 1 88.06 128 ARG A O 1
ATOM 982 N N . ARG A 1 129 ? -10.438 5.32 -9.477 1 74.62 129 ARG A N 1
ATOM 983 C CA . ARG A 1 129 ? -11.25 6.289 -10.203 1 74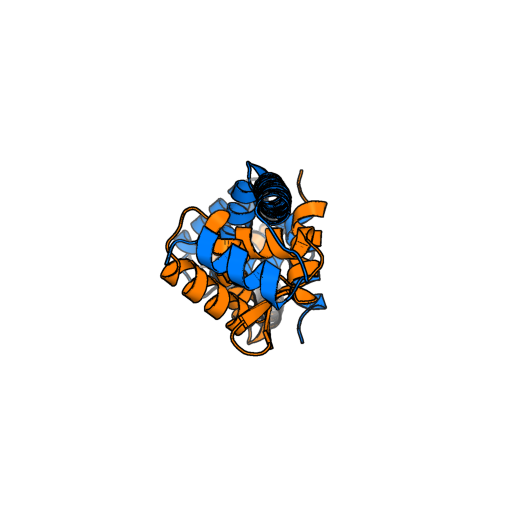.62 129 ARG A CA 1
ATOM 984 C C . ARG A 1 129 ? -11.195 6.02 -11.711 1 74.62 129 ARG A C 1
ATOM 986 O O . ARG A 1 129 ? -10.18 5.547 -12.227 1 74.62 129 ARG A O 1
ATOM 993 N N . MET B 1 1 ? 16.469 -27.703 -15.281 1 53.78 1 MET B N 1
ATOM 994 C CA . MET B 1 1 ? 15.117 -28.141 -15.625 1 53.78 1 MET B CA 1
ATOM 995 C C . MET B 1 1 ? 14.25 -26.953 -16.031 1 53.78 1 MET B C 1
ATOM 997 O O . MET B 1 1 ? 14.352 -25.875 -15.438 1 53.78 1 MET B O 1
ATOM 1001 N N . SER B 1 2 ? 13.562 -26.969 -17.328 1 71.44 2 SER B N 1
ATOM 1002 C CA . SER B 1 2 ? 12.781 -25.844 -17.812 1 71.44 2 SER B CA 1
ATOM 1003 C C . SER B 1 2 ? 11.586 -25.562 -16.906 1 71.44 2 SER B C 1
ATOM 1005 O O . SER B 1 2 ? 11.156 -26.438 -16.156 1 71.44 2 SER B O 1
ATOM 1007 N N . SER B 1 3 ? 11.266 -24.312 -16.797 1 73.88 3 SER B N 1
ATOM 1008 C CA . SER B 1 3 ? 10.086 -23.953 -16 1 73.88 3 SER B CA 1
ATOM 1009 C C . SER B 1 3 ? 8.883 -24.797 -16.391 1 73.88 3 SER B C 1
ATOM 1011 O O . SER B 1 3 ? 8.094 -25.188 -15.523 1 73.88 3 SER B O 1
ATOM 1013 N N . THR B 1 4 ? 8.773 -25.281 -17.609 1 81.38 4 THR B N 1
ATOM 1014 C CA . THR B 1 4 ? 7.641 -26.062 -18.094 1 81.38 4 THR B CA 1
ATOM 1015 C C . THR B 1 4 ? 7.746 -27.5 -17.625 1 81.38 4 THR B C 1
ATOM 1017 O O . THR B 1 4 ? 6.734 -28.156 -17.359 1 81.38 4 THR B O 1
ATOM 1020 N N . GLU B 1 5 ? 8.984 -28 -17.547 1 84.69 5 GLU B N 1
ATOM 1021 C CA . GLU B 1 5 ? 9.172 -29.375 -17.094 1 84.69 5 GLU B CA 1
ATOM 1022 C C . GLU B 1 5 ? 8.75 -29.547 -15.633 1 84.69 5 GLU B C 1
ATOM 1024 O O . GLU B 1 5 ? 8.141 -30.547 -15.266 1 84.69 5 GLU B O 1
ATOM 1029 N N . ARG B 1 6 ? 9.125 -28.578 -14.93 1 88.38 6 ARG B N 1
ATOM 1030 C CA . ARG B 1 6 ? 8.727 -28.609 -13.523 1 88.38 6 ARG B CA 1
ATOM 1031 C C . ARG B 1 6 ? 7.211 -28.547 -13.383 1 88.38 6 ARG B C 1
ATOM 1033 O O . ARG B 1 6 ? 6.625 -29.234 -12.555 1 88.38 6 ARG B O 1
ATOM 1040 N N . LEU B 1 7 ? 6.578 -27.719 -14.172 1 91.19 7 LEU B N 1
ATOM 1041 C CA . LEU B 1 7 ? 5.121 -27.594 -14.164 1 91.19 7 LEU B CA 1
ATOM 1042 C C . LEU B 1 7 ? 4.469 -28.922 -14.555 1 91.19 7 LEU B C 1
ATOM 1044 O O . LEU B 1 7 ? 3.479 -29.328 -13.945 1 91.19 7 LEU B O 1
ATOM 1048 N N . GLN B 1 8 ? 5 -29.547 -15.562 1 90.5 8 GLN B N 1
ATOM 1049 C CA . GLN B 1 8 ? 4.477 -30.828 -16.016 1 90.5 8 GLN B CA 1
ATOM 1050 C C . GLN B 1 8 ? 4.543 -31.875 -14.898 1 90.5 8 GLN B C 1
ATOM 1052 O O . GLN B 1 8 ? 3.584 -32.625 -14.672 1 90.5 8 GLN B O 1
ATOM 1057 N N . ARG B 1 9 ? 5.676 -31.953 -14.258 1 91.56 9 ARG B N 1
ATOM 1058 C CA . ARG B 1 9 ? 5.84 -32.875 -13.156 1 91.56 9 ARG B CA 1
ATOM 1059 C C . ARG B 1 9 ? 4.836 -32.594 -12.047 1 91.56 9 ARG B C 1
ATOM 1061 O O . ARG B 1 9 ? 4.25 -33.531 -11.477 1 91.56 9 ARG B O 1
ATOM 1068 N N . TYR B 1 10 ? 4.68 -31.328 -11.781 1 93 10 TYR B N 1
ATOM 1069 C CA . TYR B 1 10 ? 3.734 -30.906 -10.758 1 93 10 TYR B CA 1
ATOM 1070 C C . TYR B 1 10 ? 2.316 -31.344 -11.109 1 93 10 TYR B C 1
ATOM 1072 O O . TYR B 1 10 ? 1.609 -31.922 -10.281 1 93 10 TYR B O 1
ATOM 1080 N N . LEU B 1 11 ? 1.915 -31.047 -12.352 1 91.5 11 LEU B N 1
ATOM 1081 C CA . LEU B 1 11 ? 0.565 -31.391 -12.789 1 91.5 11 LEU B CA 1
ATOM 1082 C C . LEU B 1 11 ? 0.337 -32.906 -12.727 1 91.5 11 LEU B C 1
ATOM 1084 O O . LEU B 1 11 ? -0.739 -33.344 -12.328 1 91.5 11 LEU B O 1
ATOM 1088 N N . THR B 1 12 ? 1.328 -33.625 -13.062 1 89.88 12 THR B N 1
ATOM 1089 C CA . THR B 1 12 ? 1.236 -35.062 -13.062 1 89.88 12 THR B CA 1
ATOM 1090 C C . THR B 1 12 ? 1.123 -35.594 -11.633 1 89.88 12 THR B C 1
ATOM 1092 O O . THR B 1 12 ? 0.301 -36.469 -11.359 1 89.88 12 THR B O 1
ATOM 1095 N N . GLU B 1 13 ? 1.82 -35.125 -10.719 1 90.12 13 GLU B N 1
ATOM 1096 C CA . GLU B 1 13 ? 1.938 -35.656 -9.367 1 90.12 13 GLU B CA 1
ATOM 1097 C C . GLU B 1 13 ? 0.816 -35.156 -8.469 1 90.12 13 GLU B C 1
ATOM 1099 O O . GLU B 1 13 ? 0.366 -35.875 -7.566 1 90.12 13 GLU B O 1
ATOM 1104 N N . GLU B 1 14 ? 0.372 -33.969 -8.773 1 85.19 14 GLU B N 1
ATOM 1105 C CA . GLU B 1 14 ? -0.507 -33.344 -7.789 1 85.19 14 GLU B CA 1
ATOM 1106 C C . GLU B 1 14 ? -1.899 -33.094 -8.367 1 85.19 14 GLU B C 1
ATOM 1108 O O . GLU B 1 14 ? -2.863 -32.906 -7.621 1 85.19 14 GLU B O 1
ATOM 1113 N N . ARG B 1 15 ? -2.059 -33 -9.641 1 80.75 15 ARG B N 1
ATOM 1114 C CA . ARG B 1 15 ? -3.348 -32.625 -10.219 1 80.75 15 ARG B CA 1
ATOM 1115 C C . ARG B 1 15 ? -3.887 -33.719 -11.125 1 80.75 15 ARG B C 1
ATOM 1117 O O . ARG B 1 15 ? -4.84 -33.5 -11.883 1 80.75 15 ARG B O 1
ATOM 1124 N N . ASP B 1 16 ? -3.266 -34.781 -10.953 1 75.69 16 ASP B N 1
ATOM 1125 C CA . ASP B 1 16 ? -3.688 -35.969 -11.734 1 75.69 16 ASP B CA 1
ATOM 1126 C C . ASP B 1 16 ? -3.799 -35.594 -13.211 1 75.69 16 ASP B C 1
ATOM 1128 O O . ASP B 1 16 ? -4.707 -36.062 -13.898 1 75.69 16 ASP B O 1
ATOM 1132 N N . GLY B 1 17 ? -3.277 -34.5 -13.547 1 66.38 17 GLY B N 1
ATOM 1133 C CA . GLY B 1 17 ? -3.248 -34.125 -14.953 1 66.38 17 GLY B CA 1
ATOM 1134 C C . GLY B 1 17 ? -2.111 -34.781 -15.719 1 66.38 17 GLY B C 1
ATOM 1135 O O . GLY B 1 17 ? -1.011 -34.938 -15.188 1 66.38 17 GLY B O 1
ATOM 1136 N N . CYS B 1 18 ? -2.508 -35.594 -16.656 1 71.81 18 CYS B N 1
ATOM 1137 C CA . CYS B 1 18 ? -1.471 -36.281 -17.422 1 71.81 18 CYS B CA 1
ATOM 1138 C C . CYS B 1 18 ? -1.494 -35.875 -18.891 1 71.81 18 CYS B C 1
ATOM 1140 O O . CYS B 1 18 ? -2.559 -35.562 -19.438 1 71.81 18 CYS B O 1
ATOM 1142 N N . GLY B 1 19 ? -0.26 -35.625 -19.375 1 77.56 19 GLY B N 1
ATOM 1143 C CA . GLY B 1 19 ? -0.098 -35.469 -20.797 1 77.56 19 GLY B CA 1
ATOM 1144 C C . GLY B 1 19 ? 0.09 -34.031 -21.234 1 77.56 19 GLY B C 1
ATOM 1145 O O . GLY B 1 19 ? -0.12 -33.094 -20.453 1 77.56 19 GLY B O 1
ATOM 1146 N N . ASP B 1 20 ? 0.464 -33.844 -22.453 1 84.69 20 ASP B N 1
ATOM 1147 C CA . ASP B 1 20 ? 0.814 -32.562 -23.047 1 84.69 20 ASP B CA 1
ATOM 1148 C C . ASP B 1 20 ? -0.402 -31.656 -23.141 1 84.69 20 ASP B C 1
ATOM 1150 O O . ASP B 1 20 ? -0.277 -30.438 -22.984 1 84.69 20 ASP B O 1
ATOM 1154 N N . ASP B 1 21 ? -1.527 -32.25 -23.344 1 88.38 21 ASP B N 1
ATOM 1155 C CA . ASP B 1 21 ? -2.74 -31.438 -23.469 1 88.38 21 ASP B CA 1
ATOM 1156 C C . ASP B 1 21 ? -3.107 -30.781 -22.141 1 88.38 21 ASP B C 1
ATOM 1158 O O . ASP B 1 21 ? -3.541 -29.625 -22.125 1 88.38 21 ASP B O 1
ATOM 1162 N N . GLU B 1 22 ? -2.945 -31.438 -21.078 1 89.06 22 GLU B N 1
ATOM 1163 C CA . GLU B 1 22 ? -3.258 -30.906 -19.75 1 89.06 22 GLU B CA 1
ATOM 1164 C C . GLU B 1 22 ? -2.293 -29.781 -19.375 1 89.06 22 GLU B C 1
ATOM 1166 O O . GLU B 1 22 ? -2.697 -28.781 -18.781 1 89.06 22 GLU B O 1
ATOM 1171 N N . VAL B 1 23 ? -1.053 -29.984 -19.688 1 89.81 23 VAL B N 1
ATOM 1172 C CA . VAL B 1 23 ? -0.047 -28.969 -19.422 1 89.81 23 VAL B CA 1
ATOM 1173 C C . VAL B 1 23 ? -0.377 -27.703 -20.219 1 89.81 23 VAL B C 1
ATOM 1175 O O . VAL B 1 23 ? -0.319 -26.594 -19.688 1 89.81 23 VAL B O 1
ATOM 1178 N N . ALA B 1 24 ? -0.707 -27.906 -21.469 1 92.56 24 ALA B N 1
ATOM 1179 C CA . ALA B 1 24 ? -1.065 -26.766 -22.328 1 92.56 24 ALA B CA 1
ATOM 1180 C C . ALA B 1 24 ? -2.289 -26.047 -21.781 1 92.56 24 ALA B C 1
ATOM 1182 O O . ALA B 1 24 ? -2.342 -24.812 -21.797 1 92.56 24 ALA B O 1
ATOM 1183 N N . GLN B 1 25 ? -3.215 -26.75 -21.328 1 93.38 25 GLN B N 1
ATOM 1184 C CA . GLN B 1 25 ? -4.426 -26.156 -20.781 1 93.38 25 GLN B CA 1
ATOM 1185 C C . GLN B 1 25 ? -4.117 -25.344 -19.531 1 93.38 25 GLN B C 1
ATOM 1187 O O . GLN B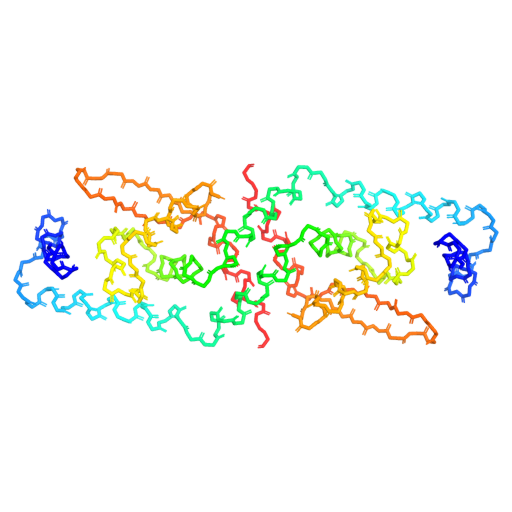 1 25 ? -4.617 -24.234 -19.375 1 93.38 25 GLN B O 1
ATOM 1192 N N . ARG B 1 26 ? -3.309 -25.953 -18.688 1 93.25 26 ARG B N 1
ATOM 1193 C CA . ARG B 1 26 ? -2.947 -25.25 -17.469 1 93.25 26 ARG B CA 1
ATOM 1194 C C . ARG B 1 26 ? -2.148 -23.984 -17.797 1 93.25 26 ARG B C 1
ATOM 1196 O O . ARG B 1 26 ? -2.338 -22.938 -17.156 1 93.25 26 ARG B O 1
ATOM 1203 N N . LEU B 1 27 ? -1.271 -24.141 -18.703 1 93.06 27 LEU B N 1
ATOM 1204 C CA . LEU B 1 27 ? -0.499 -22.984 -19.125 1 93.06 27 LEU B CA 1
ATOM 1205 C C . LEU B 1 27 ? -1.416 -21.891 -19.656 1 93.06 27 LEU B C 1
ATOM 1207 O O . LEU B 1 27 ? -1.188 -20.703 -19.391 1 93.06 27 LEU B O 1
ATOM 1211 N N . ASP B 1 28 ? -2.428 -22.234 -20.391 1 95.38 28 ASP B N 1
ATOM 1212 C CA . ASP B 1 28 ? -3.406 -21.266 -20.891 1 95.38 28 ASP B CA 1
ATOM 1213 C C . ASP B 1 28 ? -4.133 -20.578 -19.734 1 95.38 28 ASP B C 1
ATOM 1215 O O . ASP B 1 28 ? -4.336 -19.359 -19.766 1 95.38 28 ASP B O 1
ATOM 1219 N N . GLU B 1 29 ? -4.5 -21.312 -18.75 1 95.38 29 GLU B N 1
ATOM 1220 C CA . GLU B 1 29 ? -5.172 -20.75 -17.578 1 95.38 29 GLU B CA 1
ATOM 1221 C C . GLU B 1 29 ? -4.266 -19.781 -16.828 1 95.38 29 GLU B C 1
ATOM 1223 O O . GLU B 1 29 ? -4.707 -18.703 -16.422 1 95.38 29 GLU B O 1
ATOM 1228 N N . LEU B 1 30 ? -3.031 -20.188 -16.688 1 94.69 30 LEU B N 1
ATOM 1229 C CA . LEU B 1 30 ? -2.061 -19.344 -16 1 94.69 30 LEU B CA 1
ATOM 1230 C C . LEU B 1 30 ? -1.821 -18.047 -16.781 1 94.69 30 LEU B C 1
ATOM 1232 O O . LEU B 1 30 ? -1.676 -16.984 -16.172 1 94.69 30 LEU B O 1
ATOM 1236 N N . GLU B 1 31 ? -1.768 -18.172 -18.047 1 94.62 31 GLU B N 1
ATOM 1237 C CA . GLU B 1 31 ? -1.606 -17 -18.891 1 94.62 31 GLU B CA 1
ATOM 1238 C C . GLU B 1 31 ? -2.785 -16.047 -18.734 1 94.62 31 GLU B C 1
ATOM 1240 O O . GLU B 1 31 ? -2.611 -14.82 -18.766 1 94.62 31 GLU B O 1
ATOM 1245 N N . GLU B 1 32 ? -3.951 -16.531 -18.625 1 96.38 32 GLU B N 1
ATOM 1246 C CA . GLU B 1 32 ? -5.129 -15.703 -18.391 1 96.38 32 GLU B CA 1
ATOM 1247 C C . GLU B 1 32 ? -5.035 -14.977 -17.062 1 96.38 32 GLU B C 1
ATOM 1249 O O . GLU B 1 32 ? -5.406 -13.805 -16.953 1 96.38 32 GLU B O 1
ATOM 1254 N N . LEU B 1 33 ? -4.562 -15.703 -16.047 1 96.56 33 LEU B N 1
ATOM 1255 C CA . LEU B 1 33 ? -4.352 -15.086 -14.742 1 96.56 33 LEU B CA 1
ATOM 1256 C C . LEU B 1 33 ? -3.342 -13.938 -14.836 1 96.56 33 LEU B C 1
ATOM 1258 O O . LEU B 1 33 ? -3.561 -12.867 -14.273 1 96.56 33 LEU B O 1
ATOM 1262 N N . ASP B 1 34 ? -2.311 -14.219 -15.516 1 94.94 34 ASP B N 1
ATOM 1263 C CA . ASP B 1 34 ? -1.277 -13.211 -15.703 1 94.94 34 ASP B CA 1
ATOM 1264 C C . ASP B 1 34 ? -1.845 -11.969 -16.391 1 94.94 34 ASP B C 1
ATOM 1266 O O . ASP B 1 34 ? -1.574 -10.844 -15.969 1 94.94 34 ASP B O 1
ATOM 1270 N N . ALA B 1 35 ? -2.588 -12.18 -17.438 1 95.25 35 ALA B N 1
ATOM 1271 C CA . ALA B 1 35 ? -3.199 -11.078 -18.172 1 95.25 35 ALA B CA 1
ATOM 1272 C C . ALA B 1 35 ? -4.145 -10.281 -17.297 1 95.25 35 ALA B C 1
ATOM 1274 O O . ALA B 1 35 ? -4.168 -9.047 -17.359 1 95.25 35 ALA B O 1
ATOM 1275 N N . ALA B 1 36 ? -4.867 -10.953 -16.469 1 96.25 36 ALA B N 1
ATOM 1276 C CA . ALA B 1 36 ? -5.836 -10.297 -15.586 1 96.25 36 ALA B CA 1
ATOM 1277 C C . ALA B 1 36 ? -5.133 -9.523 -14.477 1 96.25 36 ALA B C 1
ATOM 1279 O O . ALA B 1 36 ? -5.617 -8.484 -14.031 1 96.25 36 ALA B O 1
ATOM 1280 N N . ALA B 1 37 ? -4.008 -9.984 -14.031 1 96.75 37 ALA B N 1
ATOM 1281 C CA . ALA B 1 37 ? -3.291 -9.406 -12.898 1 96.75 37 ALA B CA 1
ATOM 1282 C C . ALA B 1 37 ? -2.438 -8.219 -13.328 1 96.75 37 ALA B C 1
ATOM 1284 O O . ALA B 1 37 ? -2.047 -7.395 -12.5 1 96.75 37 ALA B O 1
ATOM 1285 N N . GLY B 1 38 ? -2.109 -8.18 -14.57 1 95.06 38 GLY B N 1
ATOM 1286 C CA . GLY B 1 38 ? -1.225 -7.141 -15.07 1 95.06 38 GLY B CA 1
ATOM 1287 C C . GLY B 1 38 ? -1.968 -5.957 -15.656 1 95.06 38 GLY B C 1
ATOM 1288 O O . GLY B 1 38 ? -3.123 -5.707 -15.305 1 95.06 38 GLY B O 1
ATOM 1289 N N . GLY B 1 39 ? -1.205 -5.148 -16.406 1 93.31 39 GLY B N 1
ATOM 1290 C CA . GLY B 1 39 ? -1.812 -4.043 -17.125 1 93.31 39 GLY B CA 1
ATOM 1291 C C . GLY B 1 39 ? -1.765 -2.734 -16.359 1 93.31 39 GLY B C 1
ATOM 1292 O O . GLY B 1 39 ? -1.03 -2.609 -15.375 1 93.31 39 GLY B O 1
ATOM 1293 N N . PRO B 1 40 ? -2.473 -1.708 -16.828 1 93.31 40 PRO B N 1
ATOM 1294 C CA . PRO B 1 40 ? -2.424 -0.352 -16.281 1 93.31 40 PRO B CA 1
ATOM 1295 C C . PRO B 1 40 ? -2.867 -0.29 -14.812 1 93.31 40 PRO B C 1
ATOM 1297 O O . PRO B 1 40 ? -2.352 0.522 -14.047 1 93.31 40 PRO B O 1
ATOM 1300 N N . ALA B 1 41 ? -3.742 -1.09 -14.461 1 94.94 41 ALA B N 1
ATOM 1301 C CA . ALA B 1 41 ? -4.223 -1.095 -13.086 1 94.94 41 ALA B CA 1
ATOM 1302 C C . ALA B 1 41 ? -3.109 -1.493 -12.117 1 94.94 41 ALA B C 1
ATOM 1304 O O . ALA B 1 41 ? -3 -0.936 -11.023 1 94.94 41 ALA B O 1
ATOM 1305 N N . LEU B 1 42 ? -2.318 -2.439 -12.539 1 96.69 42 LEU B N 1
ATOM 1306 C CA . LEU B 1 42 ? -1.191 -2.865 -11.719 1 96.69 42 LEU B CA 1
ATOM 1307 C C . LEU B 1 42 ? -0.222 -1.71 -11.484 1 96.69 42 LEU B C 1
ATOM 1309 O O . LEU B 1 42 ? 0.173 -1.446 -10.352 1 96.69 42 LEU B O 1
ATOM 1313 N N . GLU B 1 43 ? 0.101 -1.03 -12.508 1 96 43 GLU B N 1
ATOM 1314 C CA . GLU B 1 43 ? 1.049 0.075 -12.406 1 96 43 GLU B CA 1
ATOM 1315 C C . GLU B 1 43 ? 0.499 1.196 -11.531 1 96 43 GLU B C 1
ATOM 1317 O O . GLU B 1 43 ? 1.226 1.768 -10.711 1 96 43 GLU B O 1
ATOM 1322 N N . ALA B 1 44 ? -0.69 1.527 -11.742 1 96.31 44 ALA B N 1
ATOM 1323 C CA . ALA B 1 44 ? -1.338 2.574 -10.953 1 96.31 44 ALA B CA 1
ATOM 1324 C C . ALA B 1 44 ? -1.372 2.203 -9.469 1 96.31 44 ALA B C 1
ATOM 1326 O O . ALA B 1 44 ? -1.095 3.041 -8.609 1 96.31 44 ALA B O 1
ATOM 1327 N N . ASP B 1 45 ? -1.701 0.975 -9.227 1 97.81 45 ASP B N 1
ATOM 1328 C CA . ASP B 1 45 ? -1.771 0.521 -7.844 1 97.81 45 ASP B CA 1
ATOM 1329 C C . ASP B 1 45 ? -0.394 0.55 -7.184 1 97.81 45 ASP B C 1
ATOM 1331 O O . ASP B 1 45 ? -0.259 0.972 -6.035 1 97.81 45 ASP B O 1
ATOM 1335 N N . VAL B 1 46 ? 0.593 0.11 -7.906 1 98.25 46 VAL B N 1
ATOM 1336 C CA . VAL B 1 46 ? 1.946 0.112 -7.355 1 98.25 46 VAL B CA 1
ATOM 1337 C C . VAL B 1 46 ? 2.379 1.544 -7.051 1 98.25 46 VAL B C 1
ATOM 1339 O O . VAL B 1 46 ? 3.037 1.798 -6.039 1 98.25 46 VAL B O 1
ATOM 1342 N N . SER B 1 47 ? 2.006 2.457 -7.895 1 97.81 47 SER B N 1
ATOM 1343 C CA . SER B 1 47 ? 2.324 3.861 -7.664 1 97.81 47 SER B CA 1
ATOM 1344 C C . SER B 1 47 ? 1.687 4.371 -6.379 1 97.81 47 SER B C 1
ATOM 1346 O O . SER B 1 47 ? 2.332 5.066 -5.594 1 97.81 47 SER B O 1
ATOM 1348 N N . VAL B 1 48 ? 0.49 4.027 -6.152 1 98.38 48 VAL B N 1
ATOM 1349 C CA . VAL B 1 48 ? -0.245 4.418 -4.953 1 98.38 48 VAL B CA 1
ATOM 1350 C C . VAL B 1 48 ? 0.395 3.779 -3.723 1 98.38 48 VAL B C 1
ATOM 1352 O O . VAL B 1 48 ? 0.638 4.457 -2.721 1 98.38 48 VAL B O 1
ATOM 1355 N N . LEU B 1 49 ? 0.642 2.5 -3.852 1 98.75 49 LEU B N 1
ATOM 1356 C CA . LEU B 1 49 ? 1.286 1.765 -2.768 1 98.75 49 LEU B CA 1
ATOM 1357 C C . LEU B 1 49 ? 2.656 2.355 -2.449 1 98.75 49 LEU B C 1
ATOM 1359 O O . LEU B 1 49 ? 3.014 2.51 -1.279 1 98.75 49 LEU B O 1
ATOM 1363 N N . SER B 1 50 ? 3.379 2.709 -3.445 1 98.75 50 SER B N 1
ATOM 1364 C CA . SER B 1 50 ? 4.699 3.309 -3.279 1 98.75 50 SER B CA 1
ATOM 1365 C C . SER B 1 50 ? 4.605 4.664 -2.584 1 98.75 50 SER B C 1
ATOM 1367 O O . SER B 1 50 ? 5.445 4.996 -1.747 1 98.75 50 SER B O 1
ATOM 1369 N N . ALA B 1 51 ? 3.658 5.391 -2.945 1 98.75 51 ALA B N 1
ATOM 1370 C CA . ALA B 1 51 ? 3.461 6.691 -2.316 1 98.75 51 ALA B CA 1
ATOM 1371 C C . ALA B 1 51 ? 3.213 6.547 -0.818 1 98.75 51 ALA B C 1
ATOM 1373 O O . ALA B 1 51 ? 3.65 7.387 -0.027 1 98.75 51 ALA B O 1
ATOM 1374 N N . LEU B 1 52 ? 2.594 5.516 -0.427 1 98.81 52 LEU B N 1
ATOM 1375 C CA . LEU B 1 52 ? 2.244 5.309 0.973 1 98.81 52 LEU B CA 1
ATOM 1376 C C . LEU B 1 52 ? 3.373 4.609 1.719 1 98.81 52 LEU B C 1
ATOM 1378 O O . LEU B 1 52 ? 3.449 4.676 2.947 1 98.81 52 LEU B O 1
ATOM 1382 N N . ALA B 1 53 ? 4.207 3.877 0.959 1 98.69 53 ALA B N 1
ATOM 1383 C CA . ALA B 1 53 ? 5.25 3.055 1.568 1 98.69 53 ALA B CA 1
ATOM 1384 C C . ALA B 1 53 ? 6.434 3.908 2.008 1 98.69 53 ALA B C 1
ATOM 1386 O O . ALA B 1 53 ? 7.586 3.582 1.713 1 98.69 53 ALA B O 1
ATOM 1387 N N . ASN B 1 54 ? 6.262 4.996 2.557 1 98.25 54 ASN B N 1
ATOM 1388 C CA . ASN B 1 54 ? 7.164 5.949 3.191 1 98.25 54 ASN B CA 1
ATOM 1389 C C . ASN B 1 54 ? 6.621 6.426 4.539 1 98.25 54 ASN B C 1
ATOM 1391 O O . ASN B 1 54 ? 5.469 6.848 4.633 1 98.25 54 ASN B O 1
ATOM 1395 N N . GLU B 1 55 ? 7.445 6.355 5.52 1 97.31 55 GLU B N 1
ATOM 1396 C CA . GLU B 1 55 ? 6.961 6.602 6.875 1 97.31 55 GLU B CA 1
ATOM 1397 C C . GLU B 1 55 ? 6.367 8 7.008 1 97.31 55 GLU B C 1
ATOM 1399 O O . GLU B 1 55 ? 5.301 8.18 7.598 1 97.31 55 GLU B O 1
ATOM 1404 N N . THR B 1 56 ? 7.02 8.961 6.504 1 97.31 56 THR B N 1
ATOM 1405 C CA . THR B 1 56 ? 6.543 10.336 6.602 1 97.31 56 THR B CA 1
ATOM 1406 C C . THR B 1 56 ? 5.23 10.508 5.844 1 97.31 56 THR B C 1
ATOM 1408 O O . THR B 1 56 ? 4.273 11.078 6.371 1 97.31 56 THR B O 1
ATOM 1411 N N . ARG B 1 57 ? 5.195 10.039 4.609 1 98.62 57 ARG B N 1
ATOM 1412 C CA . ARG B 1 57 ? 3.986 10.156 3.801 1 98.62 57 ARG B CA 1
ATOM 1413 C C . ARG B 1 57 ? 2.828 9.391 4.438 1 98.62 57 ARG B C 1
ATOM 1415 O O . ARG B 1 57 ? 1.705 9.898 4.496 1 98.62 57 ARG B O 1
ATOM 1422 N N . TYR B 1 58 ? 3.113 8.25 4.91 1 98.75 58 TYR B N 1
ATOM 1423 C CA . TYR B 1 58 ? 2.051 7.465 5.531 1 98.75 58 TYR B CA 1
ATOM 1424 C C . TYR B 1 58 ? 1.549 8.141 6.801 1 98.75 58 TYR B C 1
ATOM 1426 O O . TYR B 1 58 ? 0.342 8.18 7.055 1 98.75 58 TYR B O 1
ATOM 1434 N N . LYS B 1 59 ? 2.443 8.625 7.633 1 98.31 59 LYS B N 1
ATOM 1435 C CA . LYS B 1 59 ? 2.047 9.312 8.859 1 98.31 59 LYS B CA 1
ATOM 1436 C C . LYS B 1 59 ? 1.169 10.523 8.547 1 98.31 59 LYS B C 1
ATOM 1438 O O . LYS B 1 59 ? 0.163 10.758 9.219 1 98.31 59 LYS B O 1
ATOM 1443 N N . ILE B 1 60 ? 1.546 11.273 7.52 1 98.5 60 ILE B N 1
ATOM 1444 C CA . ILE B 1 60 ? 0.764 12.43 7.102 1 98.5 60 ILE B CA 1
ATOM 1445 C C . ILE B 1 60 ? -0.658 11.992 6.758 1 98.5 60 ILE B C 1
ATOM 1447 O O . ILE B 1 60 ? -1.629 12.609 7.203 1 98.5 60 ILE B O 1
ATOM 1451 N N . VAL B 1 61 ? -0.786 10.93 5.996 1 98.81 61 VAL B N 1
ATOM 1452 C CA . VAL B 1 61 ? -2.1 10.461 5.57 1 98.81 61 VAL B CA 1
ATOM 1453 C C . VAL B 1 61 ? -2.9 10 6.785 1 98.81 61 VAL B C 1
ATOM 1455 O O . VAL B 1 61 ? -4.102 10.266 6.883 1 98.81 61 VAL B O 1
ATOM 1458 N N . ARG B 1 62 ? -2.264 9.344 7.707 1 98.62 62 ARG B N 1
ATOM 1459 C CA . ARG B 1 62 ? -2.941 8.898 8.922 1 98.62 62 ARG B CA 1
ATOM 1460 C C . ARG B 1 62 ? -3.428 10.094 9.742 1 98.62 62 ARG B C 1
ATOM 1462 O O . ARG B 1 62 ? -4.555 10.086 10.242 1 98.62 62 ARG B O 1
ATOM 1469 N N . ILE B 1 63 ? -2.559 11.062 9.914 1 98.38 63 ILE B N 1
ATOM 1470 C CA . ILE B 1 63 ? -2.92 12.258 10.672 1 98.38 63 ILE B CA 1
ATOM 1471 C C . ILE B 1 63 ? -4.152 12.906 10.047 1 98.38 63 ILE B C 1
ATOM 1473 O O . ILE B 1 63 ? -5.113 13.227 10.75 1 98.38 63 ILE B O 1
ATOM 1477 N N . LEU B 1 64 ? -4.176 13.047 8.75 1 98.56 64 LEU B N 1
ATOM 1478 C CA . LEU B 1 64 ? -5.301 13.656 8.047 1 98.56 64 LEU B CA 1
ATOM 1479 C C . LEU B 1 64 ? -6.562 12.82 8.219 1 98.56 64 LEU B C 1
ATOM 1481 O O . LEU B 1 64 ? -7.645 13.367 8.453 1 98.56 64 LEU B O 1
ATOM 1485 N N . HIS B 1 65 ? -6.371 11.547 8.109 1 98.5 65 HIS B N 1
ATOM 1486 C CA . HIS B 1 65 ? -7.504 10.633 8.25 1 98.5 65 HIS B CA 1
ATOM 1487 C C . HIS B 1 65 ? -8.117 10.734 9.641 1 98.5 65 HIS B C 1
ATOM 1489 O O . HIS B 1 65 ? -9.336 10.82 9.781 1 98.5 65 HIS B O 1
ATOM 1495 N N . ILE B 1 66 ? -7.281 10.688 10.641 1 97.81 66 ILE B N 1
ATOM 1496 C CA . ILE B 1 66 ? -7.738 10.727 12.023 1 97.81 66 ILE B CA 1
ATOM 1497 C C . ILE B 1 66 ? -8.391 12.07 12.32 1 97.81 66 ILE B C 1
ATOM 1499 O O . ILE B 1 66 ? -9.414 12.141 13.008 1 97.81 66 ILE B O 1
ATOM 1503 N N . ALA B 1 67 ? -7.77 13.156 11.836 1 97.5 67 ALA B N 1
ATOM 1504 C CA . ALA B 1 67 ? -8.32 14.492 12.047 1 97.5 67 ALA B CA 1
ATOM 1505 C C . ALA B 1 67 ? -9.734 14.594 11.477 1 97.5 67 ALA B C 1
ATOM 1507 O O . ALA B 1 67 ? -10.602 15.25 12.062 1 97.5 67 ALA B O 1
ATOM 1508 N N . GLY B 1 68 ? -9.961 13.992 10.289 1 97.19 68 GLY B N 1
ATOM 1509 C CA . GLY B 1 68 ? -11.273 14.023 9.656 1 97.19 68 GLY B CA 1
ATOM 1510 C C . GLY B 1 68 ? -11.641 15.391 9.117 1 97.19 68 GLY B C 1
ATOM 1511 O O . GLY B 1 68 ? -12.82 15.695 8.945 1 97.19 68 GLY B O 1
ATOM 1512 N N . GLU B 1 69 ? -10.719 16.234 9.031 1 95.75 69 GLU B N 1
ATOM 1513 C CA . GLU B 1 69 ? -10.883 17.594 8.492 1 95.75 69 GLU B CA 1
ATOM 1514 C C . GLU B 1 69 ? -9.625 18.031 7.742 1 95.75 69 GLU B C 1
ATOM 1516 O O . GLU B 1 69 ? -8.617 17.328 7.746 1 95.75 69 GLU B O 1
ATOM 1521 N N . GLU B 1 70 ? -9.727 19.203 7.07 1 97.31 70 GLU B N 1
ATOM 1522 C CA . GLU B 1 70 ? -8.562 19.75 6.383 1 97.31 70 GLU B CA 1
ATOM 1523 C C . GLU B 1 70 ? -7.523 20.266 7.383 1 97.31 70 GLU B C 1
ATOM 1525 O O . GLU B 1 70 ? -7.875 20.844 8.406 1 97.31 70 GLU B O 1
ATOM 1530 N N . LEU B 1 71 ? -6.34 20.031 7.078 1 97.5 71 LEU B N 1
ATOM 1531 C CA . LEU B 1 71 ? -5.246 20.625 7.848 1 97.5 71 LEU B CA 1
ATOM 1532 C C . LEU B 1 71 ? -4.355 21.484 6.961 1 97.5 71 LEU B C 1
ATOM 1534 O O . LEU B 1 71 ? -4.09 21.125 5.812 1 97.5 71 LEU B O 1
ATOM 1538 N N . CYS B 1 72 ? -3.975 22.609 7.531 1 97.19 72 CYS B N 1
ATOM 1539 C CA . CYS B 1 72 ? -3.004 23.453 6.852 1 97.19 72 CYS B CA 1
ATOM 1540 C C . CYS B 1 72 ? -1.615 22.828 6.879 1 97.19 72 CYS B C 1
ATOM 1542 O O . CYS B 1 72 ? -1.239 22.188 7.859 1 97.19 72 CYS B O 1
ATOM 1544 N N . VAL B 1 73 ? -0.826 23.125 5.824 1 96.19 73 VAL B N 1
ATOM 1545 C CA . VAL B 1 73 ? 0.548 22.641 5.77 1 96.19 73 VAL B CA 1
ATOM 1546 C C . VAL B 1 73 ? 1.292 23.047 7.039 1 96.19 73 VAL B C 1
ATOM 1548 O O . VAL B 1 73 ? 2.113 22.281 7.555 1 96.19 73 VAL B O 1
ATOM 1551 N N . CYS B 1 74 ? 1.059 24.203 7.605 1 94.31 74 CYS B N 1
ATOM 1552 C CA . CYS B 1 74 ? 1.788 24.734 8.75 1 94.31 74 CYS B CA 1
ATOM 1553 C C . CYS B 1 74 ? 1.439 23.969 10.023 1 94.31 74 CYS B C 1
ATOM 1555 O O . CYS B 1 74 ? 2.102 24.141 11.047 1 94.31 74 CYS B O 1
ATOM 1557 N N . GLU B 1 75 ? 0.406 23.188 9.93 1 95.44 75 GLU B N 1
ATOM 1558 C CA . GLU B 1 75 ? 0.036 22.375 11.086 1 95.44 75 GLU B CA 1
ATOM 1559 C C . GLU B 1 75 ? 0.842 21.078 11.141 1 95.44 75 GLU B C 1
ATOM 1561 O O . GLU B 1 75 ? 0.857 20.406 12.164 1 95.44 75 GLU B O 1
ATOM 1566 N N . PHE B 1 76 ? 1.565 20.734 10.078 1 95.44 76 PHE B N 1
ATOM 1567 C CA . PHE B 1 76 ? 2.361 19.516 10.039 1 95.44 76 PHE B CA 1
ATOM 1568 C C . PHE B 1 76 ? 3.758 19.766 10.594 1 95.44 76 PHE B C 1
ATOM 1570 O O . PHE B 1 76 ? 4.359 18.875 11.188 1 95.44 76 PHE B O 1
ATOM 1577 N N . SER B 1 77 ? 4.266 20.922 10.445 1 91.12 77 SER B N 1
ATOM 1578 C CA . SER B 1 77 ? 5.641 21.234 10.805 1 91.12 77 SER B CA 1
ATOM 1579 C C . SER B 1 77 ? 5.914 20.938 12.273 1 91.12 77 SER B C 1
ATOM 1581 O O . SER B 1 77 ? 6.922 20.312 12.609 1 91.12 77 SER B O 1
ATOM 1583 N N . PRO B 1 78 ? 4.93 21.297 13.133 1 87.94 78 PRO B N 1
ATOM 1584 C CA . PRO B 1 78 ? 5.18 20.984 14.547 1 87.94 78 PRO B CA 1
ATOM 1585 C C . PRO B 1 78 ? 5.023 19.5 14.852 1 87.94 78 PRO B C 1
ATOM 1587 O O . PRO B 1 78 ? 5.449 19.031 15.914 1 87.94 78 PRO B O 1
ATOM 1590 N N . LEU B 1 79 ? 4.422 18.75 13.969 1 88.31 79 LEU B N 1
ATOM 1591 C CA . LEU B 1 79 ? 4.082 17.359 14.211 1 88.31 79 LEU B CA 1
ATOM 1592 C C . LEU B 1 79 ? 5.207 16.438 13.758 1 88.31 79 LEU B C 1
ATOM 1594 O O . LEU B 1 79 ? 5.457 15.406 14.383 1 88.31 79 LEU B O 1
ATOM 1598 N N . LEU B 1 80 ? 5.809 16.828 12.68 1 90.5 80 LEU B N 1
ATOM 1599 C CA . LEU B 1 80 ? 6.711 15.891 12.008 1 90.5 80 LEU B CA 1
ATOM 1600 C C . LEU B 1 80 ? 8.164 16.297 12.219 1 90.5 80 LEU B C 1
ATOM 1602 O O . LEU B 1 80 ? 8.492 17.484 12.227 1 90.5 80 LEU B O 1
ATOM 1606 N N . ASP B 1 81 ? 8.961 15.312 12.531 1 89.19 81 ASP B N 1
ATOM 1607 C CA . ASP B 1 81 ? 10.383 15.547 12.75 1 89.19 81 ASP B CA 1
ATOM 1608 C C . ASP B 1 81 ? 11.156 15.523 11.43 1 89.19 81 ASP B C 1
ATOM 1610 O O . ASP B 1 81 ? 12.109 14.766 11.273 1 89.19 81 ASP B O 1
ATOM 1614 N N . VAL B 1 82 ? 10.711 16.234 10.453 1 93.12 82 VAL B N 1
ATOM 1615 C CA . VAL B 1 82 ? 11.352 16.375 9.156 1 93.12 82 VAL B CA 1
ATOM 1616 C C . VAL B 1 82 ? 11.312 17.844 8.719 1 93.12 82 VAL B C 1
ATOM 1618 O O . VAL B 1 82 ? 10.633 18.656 9.336 1 93.12 82 VAL B O 1
ATOM 1621 N N . SER B 1 83 ? 12.039 18.188 7.75 1 94.06 83 SER B N 1
ATOM 1622 C CA . SER B 1 83 ? 12.102 19.547 7.254 1 94.06 83 SER B CA 1
ATOM 1623 C C . SER B 1 83 ? 10.812 19.953 6.543 1 94.06 83 SER B C 1
ATOM 1625 O O . SER B 1 83 ? 10.07 19.094 6.066 1 94.06 83 SER B O 1
ATOM 1627 N N . ASP B 1 84 ? 10.602 21.234 6.449 1 93.81 84 ASP B N 1
ATOM 1628 C CA . ASP B 1 84 ? 9.477 21.75 5.688 1 93.81 84 ASP B CA 1
ATOM 1629 C C . ASP B 1 84 ? 9.547 21.312 4.227 1 93.81 84 ASP B C 1
ATOM 1631 O O . ASP B 1 84 ? 8.516 21.062 3.592 1 93.81 84 ASP B O 1
ATOM 1635 N N . SER B 1 85 ? 10.688 21.328 3.732 1 95.81 85 SER B N 1
ATOM 1636 C CA . SER B 1 85 ? 10.867 20.859 2.361 1 95.81 85 SER B CA 1
ATOM 1637 C C . SER B 1 85 ? 10.43 19.406 2.211 1 95.81 85 SER B C 1
ATOM 1639 O O . SER B 1 85 ? 9.812 19.047 1.204 1 95.81 85 SER B O 1
ATOM 1641 N N . ALA B 1 86 ? 10.789 18.531 3.178 1 96.75 86 ALA B N 1
ATOM 1642 C CA . ALA B 1 86 ? 10.383 17.125 3.162 1 96.75 86 ALA B CA 1
ATOM 1643 C C . ALA B 1 86 ? 8.867 16.984 3.256 1 96.75 86 ALA B C 1
ATOM 1645 O O . ALA B 1 86 ? 8.273 16.141 2.58 1 96.75 86 ALA B O 1
ATOM 1646 N N . ILE B 1 87 ? 8.312 17.781 4.09 1 97.38 87 ILE B N 1
ATOM 1647 C CA . ILE B 1 87 ? 6.855 17.781 4.223 1 97.38 87 ILE B CA 1
ATOM 1648 C C . ILE B 1 87 ? 6.219 18.188 2.895 1 97.38 87 ILE B C 1
ATOM 1650 O O . ILE B 1 87 ? 5.27 17.547 2.434 1 97.38 87 ILE B O 1
ATOM 1654 N N . SER B 1 88 ? 6.734 19.234 2.311 1 97 88 SER B N 1
ATOM 1655 C CA . SER B 1 88 ? 6.227 19.703 1.031 1 97 88 SER B CA 1
ATOM 1656 C C . SER B 1 88 ? 6.336 18.641 -0.046 1 97 88 SER B C 1
ATOM 1658 O O . SER B 1 88 ? 5.387 18.406 -0.803 1 97 88 SER B O 1
ATOM 1660 N N . HIS B 1 89 ? 7.469 18.031 -0.109 1 98.25 89 HIS B N 1
ATOM 1661 C CA . HIS B 1 89 ? 7.672 16.953 -1.079 1 98.25 89 HIS B CA 1
ATOM 1662 C C . HIS B 1 89 ? 6.707 15.805 -0.84 1 98.25 89 HIS B C 1
ATOM 1664 O O . HIS B 1 89 ? 6.121 15.273 -1.786 1 98.25 89 HIS B O 1
ATOM 1670 N N . ALA B 1 90 ? 6.531 15.43 0.415 1 98.56 90 ALA B N 1
ATOM 1671 C CA . ALA B 1 90 ? 5.609 14.352 0.76 1 98.56 90 ALA B CA 1
ATOM 1672 C C . ALA B 1 90 ? 4.184 14.688 0.325 1 98.56 90 ALA B C 1
ATOM 1674 O O . ALA B 1 90 ? 3.51 13.859 -0.298 1 98.56 90 ALA B O 1
ATOM 1675 N N . LEU B 1 91 ? 3.783 15.852 0.65 1 98.5 91 LEU B N 1
ATOM 1676 C CA . LEU B 1 91 ? 2.43 16.281 0.312 1 98.5 91 LEU B CA 1
ATOM 1677 C C . LEU B 1 91 ? 2.236 16.328 -1.199 1 98.5 91 LEU B C 1
ATOM 1679 O O . LEU B 1 91 ? 1.165 15.977 -1.702 1 98.5 91 LEU B O 1
ATOM 1683 N N . SER B 1 92 ? 3.268 16.766 -1.919 1 98.62 92 SER B N 1
ATOM 1684 C CA . SER B 1 92 ? 3.205 16.766 -3.377 1 98.62 92 SER B CA 1
ATOM 1685 C C . SER B 1 92 ? 3.061 15.352 -3.93 1 98.62 92 SER B C 1
ATOM 1687 O O . SER B 1 92 ? 2.211 15.102 -4.785 1 98.62 92 SER B O 1
ATOM 1689 N N . GLN B 1 93 ? 3.84 14.445 -3.484 1 98.69 93 GLN B N 1
ATOM 1690 C CA . GLN B 1 93 ? 3.785 13.062 -3.941 1 98.69 93 GLN B CA 1
ATOM 1691 C C . GLN B 1 93 ? 2.43 12.43 -3.635 1 98.69 93 GLN B C 1
ATOM 1693 O O . GLN B 1 93 ? 1.879 11.695 -4.457 1 98.69 93 GLN B O 1
ATOM 1698 N N . LEU B 1 94 ? 1.934 12.695 -2.43 1 98.81 94 LEU B N 1
ATOM 1699 C CA . LEU B 1 94 ? 0.641 12.156 -2.023 1 98.81 94 LEU B CA 1
ATOM 1700 C C . LEU B 1 94 ? -0.481 12.727 -2.885 1 98.81 94 LEU B C 1
ATOM 1702 O O . LEU B 1 94 ? -1.427 12.016 -3.23 1 98.81 94 LEU B O 1
ATOM 1706 N N . THR B 1 95 ? -0.35 14.008 -3.191 1 98.69 95 THR B N 1
ATOM 1707 C CA . THR B 1 95 ? -1.33 14.648 -4.062 1 98.69 95 THR B CA 1
ATOM 1708 C C . THR B 1 95 ? -1.288 14.039 -5.461 1 98.69 95 THR B C 1
ATOM 1710 O O . THR B 1 95 ? -2.33 13.703 -6.023 1 98.69 95 THR B O 1
ATOM 1713 N N . ASP B 1 96 ? -0.088 13.859 -6.02 1 98.12 96 ASP B N 1
ATOM 1714 C CA . ASP B 1 96 ? 0.095 13.297 -7.355 1 98.12 96 ASP B CA 1
ATOM 1715 C C . ASP B 1 96 ? -0.448 11.867 -7.426 1 98.12 96 ASP B C 1
ATOM 1717 O O . ASP B 1 96 ? -0.954 11.445 -8.469 1 98.12 96 ASP B O 1
ATOM 1721 N N . ALA B 1 97 ? -0.382 11.156 -6.348 1 98.06 97 ALA B N 1
ATOM 1722 C CA . ALA B 1 97 ? -0.831 9.766 -6.293 1 98.06 97 ALA B CA 1
ATOM 1723 C C . ALA B 1 97 ? -2.338 9.688 -6.059 1 98.06 97 ALA B C 1
ATOM 1725 O O . ALA B 1 97 ? -2.906 8.594 -6.012 1 98.06 97 ALA B O 1
ATOM 1726 N N . GLY B 1 98 ? -2.934 10.82 -5.844 1 98.06 98 GLY B N 1
ATOM 1727 C CA . GLY B 1 98 ? -4.375 10.859 -5.66 1 98.06 98 GLY B CA 1
ATOM 1728 C C . GLY B 1 98 ? -4.809 10.469 -4.258 1 98.06 98 GLY B C 1
ATOM 1729 O O . GLY B 1 98 ? -5.93 9.992 -4.059 1 98.06 98 GLY B O 1
ATOM 1730 N N . LEU B 1 99 ? -4.023 10.664 -3.25 1 98.69 99 LEU B N 1
ATOM 1731 C CA . LEU B 1 99 ? -4.285 10.203 -1.892 1 98.69 99 LEU B CA 1
ATOM 1732 C C . LEU B 1 99 ? -4.699 11.359 -0.992 1 98.69 99 LEU B C 1
ATOM 1734 O O . LEU B 1 99 ? -5.336 11.156 0.044 1 98.69 99 LEU B O 1
ATOM 1738 N N . VAL B 1 100 ? -4.258 12.562 -1.34 1 98.75 100 VAL B N 1
ATOM 1739 C CA . VAL B 1 100 ? -4.703 13.766 -0.636 1 98.75 100 VAL B CA 1
ATOM 1740 C C . VAL B 1 100 ? -5.117 14.828 -1.646 1 98.75 100 VAL B C 1
ATOM 1742 O O . VAL B 1 100 ? -4.641 14.836 -2.781 1 98.75 100 VAL B O 1
ATOM 1745 N N . THR B 1 101 ? -6.055 15.594 -1.286 1 98.62 101 THR B N 1
ATOM 1746 C CA . THR B 1 101 ? -6.414 16.781 -2.057 1 98.62 101 THR B CA 1
ATOM 1747 C C . THR B 1 101 ? -5.805 18.031 -1.438 1 98.62 101 THR B C 1
ATOM 1749 O O . THR B 1 101 ? -5.586 18.094 -0.225 1 98.62 101 THR B O 1
ATOM 1752 N N . ARG B 1 102 ? -5.523 18.922 -2.262 1 98 102 ARG B N 1
ATOM 1753 C CA . ARG B 1 102 ? -4.973 20.203 -1.851 1 98 102 ARG B CA 1
ATOM 1754 C C . ARG B 1 102 ? -5.91 21.359 -2.221 1 98 102 ARG B C 1
ATOM 1756 O O . ARG B 1 102 ? -6.492 21.359 -3.309 1 98 102 ARG B O 1
ATOM 1763 N N . ARG B 1 103 ? -6.168 22.188 -1.341 1 97.06 103 ARG B N 1
ATOM 1764 C CA . ARG B 1 103 ? -6.945 23.406 -1.576 1 97.06 103 ARG B CA 1
ATOM 1765 C C . ARG B 1 103 ? -6.18 24.641 -1.115 1 97.06 103 ARG B C 1
ATOM 1767 O O . ARG B 1 103 ? -5.629 24.656 -0.013 1 97.06 103 ARG B O 1
ATOM 1774 N N . LYS B 1 104 ? -6.168 25.625 -1.99 1 96 104 LYS B N 1
ATOM 1775 C CA . LYS B 1 104 ? -5.574 26.906 -1.623 1 96 104 LYS B CA 1
ATOM 1776 C C . LYS B 1 104 ? -6.605 27.828 -0.994 1 96 104 LYS B C 1
ATOM 1778 O O . LYS B 1 104 ? -7.707 28 -1.524 1 96 104 LYS B O 1
ATOM 1783 N N . ASP B 1 105 ? -6.316 28.328 0.092 1 94 105 ASP B N 1
ATOM 1784 C CA . ASP B 1 105 ? -7.117 29.328 0.784 1 94 105 ASP B CA 1
ATOM 1785 C C . ASP B 1 105 ? -6.281 30.562 1.112 1 94 105 ASP B C 1
ATOM 1787 O O . ASP B 1 105 ? -5.648 30.641 2.168 1 94 105 ASP B O 1
ATOM 1791 N N . GLY B 1 106 ? -6.473 31.578 0.199 1 94.25 106 GLY B N 1
ATOM 1792 C CA . GLY B 1 106 ? -5.547 32.688 0.329 1 94.25 106 GLY B CA 1
ATOM 1793 C C . GLY B 1 106 ? -4.094 32.281 0.224 1 94.25 106 GLY B C 1
ATOM 1794 O O . GLY B 1 106 ? -3.678 31.703 -0.786 1 94.25 106 GLY B O 1
ATOM 1795 N N . LYS B 1 107 ? -3.283 32.5 1.291 1 94.25 107 LYS B N 1
ATOM 1796 C CA . LYS B 1 107 ? -1.864 32.156 1.305 1 94.25 107 LYS B CA 1
ATOM 1797 C C . LYS B 1 107 ? -1.643 30.781 1.94 1 94.25 107 LYS B C 1
ATOM 1799 O O . LYS B 1 107 ? -0.5 30.344 2.119 1 94.25 107 LYS B O 1
ATOM 1804 N N . TRP B 1 108 ? -2.66 30.203 2.357 1 96.06 108 TRP B N 1
ATOM 1805 C CA . TRP B 1 108 ? -2.559 28.938 3.061 1 96.06 108 TRP B CA 1
ATOM 1806 C C . TRP B 1 108 ? -2.939 27.781 2.145 1 96.06 108 TRP B C 1
ATOM 1808 O O . TRP B 1 108 ? -3.846 27.906 1.318 1 96.06 108 TRP B O 1
ATOM 1818 N N . ARG B 1 109 ? -2.209 26.656 2.281 1 96.81 109 ARG B N 1
ATOM 1819 C CA . ARG B 1 109 ? -2.529 25.406 1.609 1 96.81 109 ARG B CA 1
ATOM 1820 C C . ARG B 1 109 ? -3.111 24.391 2.59 1 96.81 109 ARG B C 1
ATOM 1822 O O . ARG B 1 109 ? -2.51 24.109 3.627 1 96.81 109 ARG B O 1
ATOM 1829 N N . LYS B 1 110 ? -4.234 23.828 2.258 1 98.06 110 LYS B N 1
ATOM 1830 C CA . LYS B 1 110 ? -4.945 22.891 3.113 1 98.06 110 LYS B CA 1
ATOM 1831 C C . LYS B 1 110 ? -5.113 21.547 2.42 1 98.06 110 LYS B C 1
ATOM 1833 O O . LYS B 1 110 ? -5.316 21.484 1.205 1 98.06 110 LYS B O 1
ATOM 1838 N N . TYR B 1 111 ? -5.023 20.547 3.258 1 98.56 111 TYR B N 1
ATOM 1839 C CA . TYR B 1 111 ? -5.027 19.188 2.709 1 98.56 111 TYR B CA 1
ATOM 1840 C C . TYR B 1 111 ? -6.047 18.312 3.424 1 98.56 111 TYR B C 1
ATOM 1842 O O . TYR B 1 111 ? -6.32 18.516 4.609 1 98.56 111 TYR B O 1
ATOM 1850 N N . GLN B 1 112 ? -6.555 17.375 2.689 1 98.62 112 GLN B N 1
ATOM 1851 C CA . GLN B 1 112 ? -7.434 16.344 3.232 1 98.62 112 GLN B CA 1
ATOM 1852 C C . GLN B 1 112 ? -7.25 15.016 2.492 1 98.62 112 GLN B C 1
ATOM 1854 O O . GLN B 1 112 ? -6.867 15.008 1.319 1 98.62 112 GLN B O 1
ATOM 1859 N N . THR B 1 113 ? -7.555 13.945 3.154 1 98.69 113 THR B N 1
ATOM 1860 C CA . THR B 1 113 ? -7.461 12.641 2.51 1 98.69 113 THR B CA 1
ATOM 1861 C C . THR B 1 113 ? -8.539 12.484 1.442 1 98.69 113 THR B C 1
ATOM 1863 O O . THR B 1 113 ? -9.586 13.133 1.512 1 98.69 113 THR B O 1
ATOM 1866 N N . THR B 1 114 ? -8.219 11.695 0.438 1 98.38 114 THR B N 1
ATOM 1867 C CA . THR B 1 114 ? -9.227 11.281 -0.538 1 98.38 114 THR B CA 1
ATOM 1868 C C . THR B 1 114 ? -9.977 10.055 -0.052 1 98.38 114 THR B C 1
ATOM 1870 O O . THR B 1 114 ? -9.57 9.406 0.915 1 98.38 114 THR B O 1
ATOM 1873 N N . VAL B 1 115 ? -11.078 9.734 -0.811 1 97.25 115 VAL B N 1
ATOM 1874 C CA . VAL B 1 115 ? -11.836 8.523 -0.527 1 97.25 115 VAL B CA 1
ATOM 1875 C C . VAL B 1 115 ? -10.938 7.301 -0.684 1 97.25 115 VAL B C 1
ATOM 1877 O O . VAL B 1 115 ? -11.039 6.348 0.091 1 97.25 115 VAL B O 1
ATOM 1880 N N . ARG B 1 116 ? -10.039 7.316 -1.597 1 97.94 116 ARG B N 1
ATOM 1881 C CA . ARG B 1 116 ? -9.109 6.215 -1.849 1 97.94 116 ARG B CA 1
ATOM 1882 C C . ARG B 1 116 ? -8.172 6.012 -0.667 1 97.94 116 ARG B C 1
ATOM 1884 O O . ARG B 1 116 ? -7.984 4.883 -0.202 1 97.94 116 ARG B O 1
ATOM 1891 N N . ALA B 1 117 ? -7.59 7.086 -0.23 1 98.62 117 ALA B N 1
ATOM 1892 C CA . ALA B 1 117 ? -6.695 7 0.922 1 98.62 117 ALA B CA 1
ATOM 1893 C C . ALA B 1 117 ? -7.426 6.449 2.143 1 98.62 117 ALA B C 1
ATOM 1895 O O . ALA B 1 117 ? -6.906 5.566 2.836 1 98.62 117 ALA B O 1
ATOM 1896 N N . ASP B 1 118 ? -8.625 6.965 2.332 1 98.31 118 ASP B N 1
ATOM 1897 C CA . ASP B 1 118 ? -9.398 6.527 3.49 1 98.31 118 ASP B CA 1
ATOM 1898 C C . ASP B 1 118 ? -9.719 5.035 3.402 1 98.31 118 ASP B C 1
ATOM 1900 O O . ASP B 1 118 ? -9.641 4.316 4.402 1 98.31 118 ASP B O 1
ATOM 1904 N N . ALA B 1 119 ? -10.102 4.59 2.244 1 97.88 119 ALA B N 1
ATOM 1905 C CA . ALA B 1 119 ? -10.422 3.18 2.049 1 97.88 119 ALA B CA 1
ATOM 1906 C C . ALA B 1 119 ? -9.211 2.299 2.354 1 97.88 119 ALA B C 1
ATOM 1908 O O . ALA B 1 119 ? -9.344 1.244 2.979 1 97.88 119 ALA B O 1
ATOM 1909 N N . LEU B 1 120 ? -8.086 2.689 1.93 1 98.31 120 LEU B N 1
ATOM 1910 C CA . LEU B 1 120 ? -6.867 1.919 2.152 1 98.31 120 LEU B CA 1
ATOM 1911 C C . LEU B 1 120 ? -6.512 1.88 3.635 1 98.31 120 LEU B C 1
ATOM 1913 O O . LEU B 1 120 ? -6.121 0.833 4.156 1 98.31 120 LEU B O 1
ATOM 1917 N N . LEU B 1 121 ? -6.633 3.031 4.316 1 98.38 121 LEU B N 1
ATOM 1918 C CA . LEU B 1 121 ? -6.355 3.082 5.75 1 98.38 121 LEU B CA 1
ATOM 1919 C C . LEU B 1 121 ? -7.32 2.189 6.523 1 98.38 121 LEU B C 1
ATOM 1921 O O . LEU B 1 121 ? -6.922 1.509 7.469 1 98.38 121 LEU B O 1
ATOM 1925 N N . VAL B 1 122 ? -8.562 2.223 6.109 1 97.44 122 VAL B N 1
ATOM 1926 C CA . VAL B 1 122 ? -9.555 1.388 6.773 1 97.44 122 VAL B CA 1
ATOM 1927 C C . VAL B 1 122 ? -9.203 -0.086 6.582 1 97.44 122 VAL B C 1
ATOM 1929 O O . VAL B 1 122 ? -9.297 -0.878 7.523 1 97.44 122 VAL B O 1
ATOM 1932 N N . ALA B 1 123 ? -8.82 -0.468 5.414 1 97.69 123 ALA B N 1
ATOM 1933 C CA . ALA B 1 123 ? -8.43 -1.848 5.141 1 97.69 123 ALA B CA 1
ATOM 1934 C C . ALA B 1 123 ? -7.207 -2.244 5.969 1 97.69 123 ALA B C 1
ATOM 1936 O O . ALA B 1 123 ? -7.152 -3.344 6.52 1 97.69 123 ALA B O 1
ATOM 1937 N N . LEU B 1 124 ? -6.25 -1.382 6.039 1 98 124 LEU B N 1
ATOM 1938 C CA . LEU B 1 124 ? -5.047 -1.656 6.812 1 98 124 LEU B CA 1
ATOM 1939 C C . LEU B 1 124 ? -5.379 -1.832 8.289 1 98 124 LEU B C 1
ATOM 1941 O O . LEU B 1 124 ? -4.902 -2.771 8.93 1 98 124 LEU B O 1
ATOM 1945 N N . ASN B 1 125 ? -6.172 -0.906 8.789 1 96 125 ASN B N 1
ATOM 1946 C CA . ASN B 1 125 ? -6.551 -0.951 10.195 1 96 125 ASN B CA 1
ATOM 1947 C C . ASN B 1 125 ? -7.387 -2.188 10.516 1 96 125 ASN B C 1
ATOM 1949 O O . ASN B 1 125 ? -7.191 -2.826 11.547 1 96 125 ASN B O 1
ATOM 1953 N N . GLY B 1 126 ? -8.273 -2.479 9.656 1 95.12 126 GLY B N 1
ATOM 1954 C CA . GLY B 1 126 ? -9.242 -3.541 9.898 1 95.12 126 GLY B CA 1
ATOM 1955 C C . GLY B 1 126 ? -8.641 -4.93 9.75 1 95.12 126 GLY B C 1
ATOM 1956 O O . GLY B 1 126 ? -9.227 -5.91 10.219 1 95.12 126 GLY B O 1
ATOM 1957 N N . SER B 1 127 ? -7.559 -5.039 9.109 1 92.31 127 SER B N 1
ATOM 1958 C CA . SER B 1 127 ? -6.996 -6.355 8.828 1 92.31 127 SER B CA 1
ATOM 1959 C C . SER B 1 127 ? -5.781 -6.637 9.703 1 92.31 127 SER B C 1
ATOM 1961 O O . SER B 1 127 ? -5.082 -7.633 9.5 1 92.31 127 SER B O 1
ATOM 1963 N N . ARG B 1 128 ? -5.508 -5.711 10.594 1 87.81 128 ARG B N 1
ATOM 1964 C CA . ARG B 1 128 ? -4.387 -5.922 11.508 1 87.81 128 ARG B CA 1
ATOM 1965 C C . ARG B 1 128 ? -4.641 -7.113 12.422 1 87.81 128 ARG B C 1
ATOM 1967 O O . ARG B 1 128 ? -5.77 -7.316 12.883 1 87.81 128 ARG B O 1
ATOM 1974 N N . ARG B 1 129 ? -3.732 -8.031 12.492 1 74.44 129 ARG B N 1
ATOM 1975 C CA . ARG B 1 129 ? -3.846 -9.164 13.414 1 74.44 129 ARG B CA 1
ATOM 1976 C C . ARG B 1 129 ? -3.32 -8.797 14.797 1 74.44 129 ARG B C 1
ATOM 1978 O O . ARG B 1 129 ? -2.398 -7.984 14.922 1 74.44 129 ARG B O 1
#

Solvent-accessible surface area (backbone atoms only — not comparable to full-atom values): 13708 Å² total; per-residue (Å²): 131,56,57,62,55,52,35,44,52,45,34,43,76,73,60,74,34,70,62,71,68,44,46,51,50,49,50,52,52,44,49,50,38,43,62,68,30,41,64,71,65,41,55,54,48,32,50,39,30,43,49,40,37,34,71,68,40,32,37,52,52,39,32,29,55,72,66,70,45,72,42,45,63,53,64,44,51,80,59,45,100,60,52,68,67,55,51,50,52,37,52,49,49,31,35,75,54,55,32,31,47,79,45,79,56,90,93,42,47,31,33,31,57,28,74,42,37,49,41,44,50,50,33,55,64,72,45,60,128,133,55,58,63,55,53,35,43,52,46,33,41,75,72,60,74,34,68,62,70,68,44,46,52,50,51,49,52,53,45,48,51,40,42,60,69,31,41,65,71,64,41,55,53,48,32,49,40,31,42,48,41,37,33,69,67,40,33,36,51,51,38,32,28,54,72,66,70,45,72,42,46,61,54,64,43,49,79,59,44,98,60,52,69,67,56,50,49,50,37,52,49,48,32,36,77,54,55,32,31,45,78,46,78,55,89,94,44,49,30,33,30,60,27,75,40,40,48,43,44,51,50,33,54,64,71,46,61,128

InterPro domains:
  IPR001845 HTH ArsR-type DNA-binding domain [PF01022] (54-101)
  IPR001845 HTH ArsR-type DNA-binding domain [PR00778] (49-64)
  IPR001845 HTH ArsR-type DNA-binding domain [PR00778] (70-81)
  IPR001845 HTH ArsR-type DNA-binding domain [PR00778] (83-98)
  IPR001845 HTH ArsR-type DNA-binding domain [PR00778] (98-113)
  IPR001845 HTH ArsR-type DNA-binding domain [PS50987] (37-129)
  IPR001845 HTH ArsR-type DNA-binding domain [SM00418] (47-125)
  IPR011991 ArsR-like helix-turn-helix domain [cd00090] (49-120)
  IPR036388 Winged helix-like DNA-binding domain superfamily [G3DSA:1.10.10.10] (15-124)
  IPR036390 Winged helix DNA-binding domain superfamily [SSF46785] (42-115)
  IPR051081 HTH-type Metal-responsive Transcriptional Regulators [PTHR33154] (44-117)

Sequence (258 aa):
MSSTERLQRYLTEERDGCGDDEVAQRLDELEELDAAAGGPALEADVSVLSALANETRYKIVRILHIAGEELCVCEFSPLLDVSDSAISHALSQLTDAGLVTRRKDGKWRKYQTTVRADALLVALNGSRRMSSTERLQRYLTEERDGCGDDEVAQRLDELEELDAAAGGPALEADVSVLSALANETRYKIVRILHIAGEELCVCEFSPLLDVSDSAISHALSQLTDAGLVTRRKDGKWRKYQTTVRADALLVALNGSRR